Protein AF-A0A9P4LVI2-F1 (afdb_monomer_lite)

Foldseek 3Di:
DDDPVVVVLVVLLVVLVVCVVVVVVVVVVLVVLLLCCQLPVFLPPPQCPVDDPVSNVVSVVSNVVLVVLVVLLVVLVVVLVVCCVPPQPFDQFDPPLDPDPPPDDDDDDDDDDDDDDDDDDDDDDDDDDDDDDDDPPPDDDDDPDQDPVNVQVVLQVVCLLVDDDDQKFFDDPVRGFDADPNRSDGQGPPWDQDSSVSTTGDSCGLRNVQSLLSNLVSQLVSLVSSLVSLVVSCVVDPPPDDVSSVVSNVVSVVSNVVSCVVNVVSLVCLLQVHDPVVVVQQFDKTKMWHWDDCVNPPQPPPDDGDDDPADWDDTNNGNVTITGIDMDGTRDDPRGPGRVVSNCSRNPPDPPPSPDDPDD

Structure (mmCIF, N/CA/C/O backbone):
data_AF-A0A9P4LVI2-F1
#
_entry.id   AF-A0A9P4LVI2-F1
#
loop_
_atom_site.group_PDB
_atom_site.id
_atom_site.type_symbol
_atom_site.label_atom_id
_atom_site.label_alt_id
_atom_site.label_comp_id
_atom_site.label_asym_id
_atom_site.label_entity_id
_atom_site.label_seq_id
_atom_site.pdbx_PDB_ins_code
_atom_site.Cartn_x
_atom_site.Cartn_y
_atom_site.Cartn_z
_atom_site.occupancy
_atom_site.B_iso_or_equiv
_atom_site.auth_seq_id
_atom_site.auth_comp_id
_atom_site.auth_asym_id
_atom_site.auth_atom_id
_atom_site.pdbx_PDB_model_num
ATOM 1 N N . MET A 1 1 ? 30.132 -26.468 -0.671 1.00 34.84 1 MET A N 1
ATOM 2 C CA . MET A 1 1 ? 30.110 -25.563 0.501 1.00 34.84 1 MET A CA 1
ATOM 3 C C . MET A 1 1 ? 29.438 -24.265 0.079 1.00 34.84 1 MET A C 1
ATOM 5 O O . MET A 1 1 ? 29.944 -23.610 -0.824 1.00 34.84 1 MET A O 1
ATOM 9 N N . SER A 1 2 ? 28.262 -23.960 0.632 1.00 38.69 2 SER A N 1
ATOM 10 C CA . SER A 1 2 ? 27.552 -22.690 0.415 1.00 38.69 2 SER A CA 1
ATOM 11 C C . SER A 1 2 ? 28.373 -21.526 0.975 1.00 38.69 2 SER A C 1
ATOM 13 O O . SER A 1 2 ? 29.062 -21.674 1.984 1.00 38.69 2 SER A O 1
ATOM 15 N N . SER A 1 3 ? 28.351 -20.372 0.304 1.00 46.31 3 SER A N 1
ATOM 16 C CA . SER A 1 3 ? 29.018 -19.174 0.815 1.00 46.31 3 SER A CA 1
ATOM 17 C C . SER A 1 3 ? 28.247 -18.632 2.031 1.00 46.31 3 SER A C 1
ATOM 19 O O . SER A 1 3 ? 27.013 -18.667 2.039 1.00 46.31 3 SER A O 1
ATOM 21 N N . PRO A 1 4 ? 28.924 -18.091 3.057 1.00 52.81 4 PRO A N 1
ATOM 22 C CA . PRO A 1 4 ? 28.272 -17.618 4.282 1.00 52.81 4 PRO A CA 1
ATOM 23 C C . PRO A 1 4 ? 27.237 -16.494 4.066 1.00 52.81 4 PRO A C 1
ATOM 25 O O . PRO A 1 4 ? 26.377 -16.303 4.924 1.00 52.81 4 PRO A O 1
ATOM 28 N N . SER A 1 5 ? 27.272 -15.774 2.936 1.00 57.47 5 SER A N 1
ATOM 29 C CA . SER A 1 5 ? 26.224 -14.819 2.537 1.00 57.47 5 SER A CA 1
ATOM 30 C C . SER A 1 5 ? 24.946 -15.520 2.065 1.00 57.47 5 SER A C 1
ATOM 32 O O . SER A 1 5 ? 23.865 -15.197 2.550 1.00 57.47 5 SER A O 1
ATOM 34 N N . SER A 1 6 ? 25.066 -16.558 1.230 1.00 63.88 6 SER A N 1
ATOM 35 C CA . SER A 1 6 ? 23.916 -17.329 0.734 1.00 63.88 6 SER A CA 1
ATOM 36 C C . SER A 1 6 ? 23.119 -18.010 1.856 1.00 63.88 6 SER A C 1
ATOM 38 O O . SER A 1 6 ? 21.891 -18.086 1.802 1.00 63.88 6 SER A O 1
ATOM 40 N N . ASP A 1 7 ? 23.799 -18.443 2.922 1.00 68.44 7 ASP A N 1
ATOM 41 C CA . ASP A 1 7 ? 23.140 -19.034 4.087 1.00 68.44 7 ASP A CA 1
ATOM 42 C C . ASP A 1 7 ? 22.419 -17.993 4.958 1.00 68.44 7 ASP A C 1
ATOM 44 O O . ASP A 1 7 ? 21.383 -18.309 5.550 1.00 68.44 7 ASP A O 1
ATOM 48 N N . ARG A 1 8 ? 22.910 -16.747 5.017 1.00 72.31 8 ARG A N 1
ATOM 49 C CA . ARG A 1 8 ? 22.213 -15.638 5.693 1.00 72.31 8 ARG A CA 1
ATOM 50 C C . ARG A 1 8 ? 20.946 -15.248 4.942 1.00 72.31 8 ARG A C 1
ATOM 52 O O . ARG A 1 8 ? 19.890 -15.181 5.567 1.00 72.31 8 ARG A O 1
ATOM 59 N N . ASP A 1 9 ? 21.028 -15.102 3.624 1.00 69.19 9 ASP A N 1
ATOM 60 C CA . ASP A 1 9 ? 19.879 -14.750 2.781 1.00 69.19 9 ASP A CA 1
ATOM 61 C C . ASP A 1 9 ? 18.800 -15.834 2.843 1.00 69.19 9 ASP A C 1
ATOM 63 O O . ASP A 1 9 ? 17.615 -15.551 3.018 1.00 69.19 9 ASP A O 1
ATOM 67 N N . ARG A 1 10 ? 19.208 -17.108 2.829 1.00 72.44 10 ARG A N 1
ATOM 68 C CA . ARG A 1 10 ? 18.289 -18.241 2.975 1.00 72.44 10 ARG A CA 1
ATOM 69 C C . ARG A 1 10 ? 17.634 -18.299 4.358 1.00 72.44 10 ARG A C 1
ATOM 71 O O . ARG A 1 10 ? 16.468 -18.685 4.468 1.00 72.44 10 ARG A O 1
ATOM 78 N N . ARG A 1 11 ? 18.357 -17.947 5.427 1.00 77.62 11 ARG A N 1
ATOM 79 C CA . ARG A 1 11 ? 17.784 -17.830 6.782 1.00 77.62 11 ARG A CA 1
ATOM 80 C C . ARG A 1 11 ? 16.795 -16.669 6.854 1.00 77.62 11 ARG A C 1
ATOM 82 O O . ARG A 1 11 ? 15.691 -16.878 7.348 1.00 77.62 11 ARG A O 1
ATOM 89 N N . ALA A 1 12 ? 17.146 -15.507 6.308 1.00 75.19 12 ALA A N 1
ATOM 90 C CA . ALA A 1 12 ? 16.260 -14.348 6.225 1.00 75.19 12 ALA A CA 1
ATOM 91 C C . ALA A 1 12 ? 14.972 -14.670 5.448 1.00 75.19 12 ALA A C 1
ATOM 93 O O . ALA A 1 12 ? 13.880 -14.442 5.958 1.00 75.19 12 ALA A O 1
ATOM 94 N N . GLN A 1 13 ? 15.070 -15.332 4.292 1.00 75.31 13 GLN A N 1
ATOM 95 C CA . GLN A 1 13 ? 13.904 -15.792 3.524 1.00 75.31 13 GLN A CA 1
ATOM 96 C C . GLN A 1 13 ? 12.998 -16.738 4.327 1.00 75.31 13 GLN A C 1
ATOM 98 O O . GLN A 1 13 ? 11.773 -16.620 4.283 1.00 75.31 13 GLN A O 1
ATOM 103 N N . LYS A 1 14 ? 13.579 -17.673 5.095 1.00 80.38 14 LYS A N 1
ATOM 104 C CA . LYS A 1 14 ? 12.803 -18.561 5.978 1.00 80.38 14 LYS A CA 1
ATOM 105 C C . LYS A 1 14 ? 12.079 -17.777 7.071 1.00 80.38 14 LYS A C 1
ATOM 107 O O . LYS A 1 14 ? 10.904 -18.044 7.307 1.00 80.38 14 LYS A O 1
ATOM 112 N N . VAL A 1 15 ? 12.756 -16.824 7.713 1.00 82.62 15 VAL A N 1
ATOM 113 C CA . VAL A 1 15 ? 12.157 -15.958 8.742 1.00 82.62 15 VAL A CA 1
ATOM 114 C C . VAL A 1 15 ? 11.017 -15.133 8.148 1.00 82.62 15 VAL A C 1
ATOM 116 O O . VAL A 1 15 ? 9.917 -15.145 8.694 1.00 82.62 15 VAL A O 1
ATOM 119 N N . ASN A 1 16 ? 11.232 -14.511 6.988 1.00 81.50 16 ASN A N 1
ATOM 120 C CA . ASN A 1 16 ? 10.223 -13.707 6.300 1.00 81.50 16 ASN A CA 1
ATOM 121 C C . ASN A 1 16 ? 8.985 -14.536 5.931 1.00 81.50 16 ASN A C 1
ATOM 123 O O . ASN A 1 16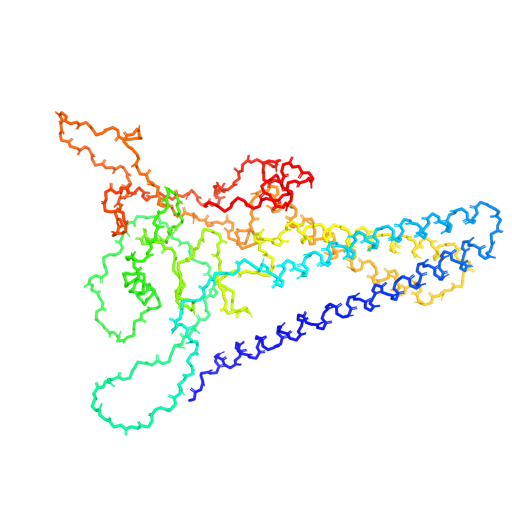 ? 7.857 -14.065 6.065 1.00 81.50 16 ASN A O 1
ATOM 127 N N . ARG A 1 17 ? 9.171 -15.805 5.548 1.00 80.69 17 ARG A N 1
ATOM 128 C CA . ARG A 1 17 ? 8.060 -16.723 5.269 1.00 80.69 17 ARG A CA 1
ATOM 129 C C . ARG A 1 17 ? 7.232 -17.043 6.515 1.00 80.69 17 ARG A C 1
ATOM 131 O O . ARG A 1 17 ? 6.010 -17.098 6.420 1.00 80.69 17 ARG A O 1
ATOM 138 N N . TRP A 1 18 ? 7.873 -17.241 7.666 1.00 83.50 18 TRP A N 1
ATOM 139 C CA . TRP A 1 18 ? 7.159 -17.439 8.931 1.00 83.50 18 TRP A CA 1
ATOM 140 C C . TRP A 1 18 ? 6.459 -16.162 9.392 1.00 83.50 18 TRP A C 1
ATOM 142 O O . TRP A 1 18 ? 5.296 -16.218 9.787 1.00 83.50 18 TRP A O 1
ATOM 152 N N . ALA A 1 19 ? 7.117 -15.007 9.268 1.00 83.62 19 ALA A N 1
ATOM 153 C CA . ALA A 1 19 ? 6.520 -13.711 9.575 1.00 83.62 19 ALA A CA 1
ATOM 154 C C . ALA A 1 19 ? 5.251 -13.458 8.742 1.00 83.62 19 ALA A C 1
ATOM 156 O O . ALA A 1 19 ? 4.245 -13.009 9.287 1.00 83.62 19 ALA A O 1
ATOM 157 N N . ALA A 1 20 ? 5.254 -13.842 7.460 1.00 81.00 20 ALA A N 1
ATOM 158 C CA . ALA A 1 20 ? 4.096 -13.723 6.573 1.00 81.00 20 ALA A CA 1
ATOM 159 C C . ALA A 1 20 ? 2.868 -14.545 7.016 1.00 81.00 20 ALA A C 1
ATOM 161 O O . ALA A 1 20 ? 1.763 -14.253 6.567 1.00 81.00 20 ALA A O 1
ATOM 162 N N . VAL A 1 21 ? 3.037 -15.544 7.890 1.00 86.06 21 VAL A N 1
ATOM 163 C CA . VAL A 1 21 ? 1.936 -16.342 8.462 1.00 86.06 21 VAL A CA 1
ATOM 164 C C . VAL A 1 21 ? 1.590 -15.875 9.874 1.00 86.06 21 VAL A C 1
ATOM 166 O O . VAL A 1 21 ? 0.420 -15.695 10.201 1.00 86.06 21 VAL A O 1
ATOM 169 N N . ILE A 1 22 ? 2.603 -15.647 10.710 1.00 89.12 22 ILE A N 1
ATOM 170 C CA . ILE A 1 22 ? 2.423 -15.312 12.127 1.00 89.12 22 ILE A CA 1
ATOM 171 C C . ILE A 1 22 ? 1.803 -13.922 12.293 1.00 89.12 22 ILE A C 1
ATOM 173 O O . ILE A 1 22 ? 0.889 -13.758 13.098 1.00 89.12 22 ILE A O 1
ATOM 177 N N . VAL A 1 23 ? 2.261 -12.926 11.525 1.00 89.25 23 VAL A N 1
ATOM 178 C CA . VAL A 1 23 ? 1.772 -11.544 11.651 1.00 89.25 23 VAL A CA 1
ATOM 179 C C . VAL A 1 23 ? 0.258 -11.456 11.397 1.00 89.25 23 VAL A C 1
ATOM 181 O O . VAL A 1 23 ? -0.433 -10.928 12.266 1.00 89.25 23 VAL A O 1
ATOM 184 N N . PRO A 1 24 ? -0.306 -12.017 10.306 1.00 88.50 24 PRO A N 1
ATOM 185 C CA . PRO A 1 24 ? -1.759 -12.094 10.121 1.00 88.50 24 PRO A CA 1
ATOM 186 C C . PRO A 1 24 ? -2.527 -12.715 11.292 1.00 88.50 24 PRO A C 1
ATOM 188 O O . PRO A 1 24 ? -3.563 -12.187 11.688 1.00 88.50 24 PRO A O 1
ATOM 191 N N . LEU A 1 25 ? -2.024 -13.812 11.867 1.00 92.00 25 LEU A N 1
ATOM 192 C CA . LEU A 1 25 ? -2.688 -14.491 12.984 1.00 92.00 25 LEU A CA 1
ATOM 193 C C . LEU A 1 25 ? -2.709 -13.622 14.246 1.00 92.00 25 LEU A C 1
ATOM 195 O O . LEU A 1 25 ? -3.740 -13.526 14.909 1.00 92.00 25 LEU A O 1
ATOM 199 N N . ILE A 1 26 ? -1.598 -12.940 14.541 1.00 94.19 26 ILE A N 1
ATOM 200 C CA . ILE A 1 26 ? -1.520 -11.979 15.648 1.00 94.19 26 ILE A CA 1
ATOM 201 C C . ILE A 1 26 ? -2.502 -10.824 15.422 1.00 94.19 26 ILE A C 1
ATOM 203 O O . ILE A 1 26 ? -3.219 -10.443 16.345 1.00 94.19 26 ILE A O 1
ATOM 207 N N . LEU A 1 27 ? -2.583 -10.290 14.199 1.00 92.75 27 LEU A N 1
ATOM 208 C CA . LEU A 1 27 ? -3.522 -9.214 13.873 1.00 92.75 27 LEU A CA 1
ATOM 209 C C . LEU A 1 27 ? -4.979 -9.646 14.079 1.00 92.75 27 LEU A C 1
ATOM 211 O O . LEU A 1 27 ? -5.751 -8.893 14.667 1.00 92.75 27 LEU A O 1
ATOM 215 N N . ILE A 1 28 ? -5.349 -10.862 13.663 1.00 94.19 28 ILE A N 1
ATOM 216 C CA . ILE A 1 28 ? -6.696 -11.410 13.894 1.00 94.19 28 ILE A CA 1
ATOM 217 C C . ILE A 1 28 ? -6.983 -11.526 15.396 1.00 94.19 28 ILE A C 1
ATOM 219 O O . ILE A 1 28 ? -8.058 -11.120 15.837 1.00 94.19 28 ILE A O 1
ATOM 223 N N . ALA A 1 29 ? -6.029 -12.022 16.189 1.00 96.56 29 ALA A N 1
ATOM 224 C CA . ALA A 1 29 ? -6.189 -12.141 17.637 1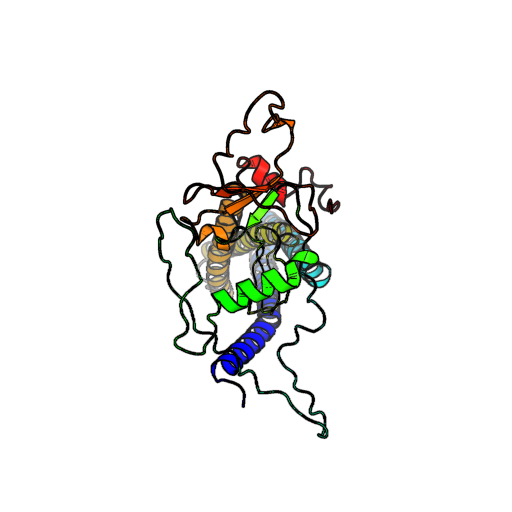.00 96.56 29 ALA A CA 1
ATOM 225 C C . ALA A 1 29 ? -6.389 -10.773 18.317 1.00 96.56 29 ALA A C 1
ATOM 227 O O . ALA A 1 29 ? -7.289 -10.625 19.144 1.00 96.56 29 ALA A O 1
ATOM 228 N N . ILE A 1 30 ? -5.607 -9.759 17.928 1.00 96.44 30 ILE A N 1
ATOM 229 C CA . ILE A 1 30 ? -5.739 -8.388 18.450 1.00 96.44 30 ILE A CA 1
ATOM 230 C C . ILE A 1 30 ? -7.101 -7.794 18.080 1.00 96.44 30 ILE A C 1
ATOM 232 O O . ILE A 1 30 ? -7.763 -7.207 18.933 1.00 96.44 30 ILE A O 1
ATOM 236 N N . VAL A 1 31 ? -7.549 -7.967 16.833 1.00 96.88 31 VAL A N 1
ATOM 237 C CA . VAL A 1 31 ? -8.854 -7.462 16.380 1.00 96.88 31 VAL A CA 1
ATOM 238 C C . VAL A 1 31 ? -10.004 -8.168 17.100 1.00 96.88 31 VAL A C 1
ATOM 240 O O . VAL A 1 31 ? -10.958 -7.502 17.500 1.00 96.88 31 VAL A O 1
ATOM 243 N N . ALA A 1 32 ? -9.916 -9.482 17.321 1.00 97.44 32 ALA A N 1
ATOM 244 C CA . ALA A 1 32 ? -10.922 -10.233 18.073 1.00 97.44 32 ALA A CA 1
ATOM 245 C C . ALA A 1 32 ? -11.004 -9.765 19.535 1.00 97.44 32 ALA A C 1
ATOM 247 O O . ALA A 1 32 ? -12.096 -9.530 20.054 1.00 97.44 32 ALA A O 1
ATOM 248 N N . TRP A 1 33 ? -9.855 -9.556 20.180 1.00 97.94 33 TRP A N 1
ATOM 249 C CA . TRP A 1 33 ? -9.794 -9.008 21.534 1.00 97.94 33 TRP A CA 1
ATOM 250 C C . TRP A 1 33 ? -10.356 -7.580 21.611 1.00 97.94 33 TRP A C 1
ATOM 252 O O . TRP A 1 33 ? -11.178 -7.286 22.478 1.00 97.94 33 TRP A O 1
ATOM 262 N N . ALA A 1 34 ? -10.000 -6.707 20.665 1.00 97.38 34 ALA A N 1
ATOM 263 C CA . ALA A 1 34 ? -10.559 -5.358 20.587 1.00 97.38 34 ALA A CA 1
ATOM 264 C C . ALA A 1 34 ? -12.078 -5.376 20.333 1.00 97.38 34 ALA A C 1
ATOM 266 O O . ALA A 1 34 ? -12.802 -4.567 20.910 1.00 97.38 34 ALA A O 1
ATOM 267 N N . SER A 1 35 ? -12.569 -6.324 19.524 1.00 97.69 35 SER A N 1
ATOM 268 C CA . SER A 1 35 ? -14.006 -6.520 19.277 1.00 97.69 35 SER A CA 1
ATOM 269 C C . SER A 1 35 ? -14.741 -6.870 20.565 1.00 97.69 35 SER A C 1
ATOM 271 O O . SER A 1 35 ? -15.787 -6.292 20.849 1.00 97.69 35 SER A O 1
ATOM 273 N N . TYR A 1 36 ? -14.175 -7.770 21.374 1.00 97.62 36 TYR A N 1
ATOM 274 C CA . TYR A 1 36 ? -14.721 -8.114 22.686 1.00 97.62 36 TYR A CA 1
ATOM 275 C C . TYR A 1 36 ? -14.814 -6.884 23.602 1.00 97.62 36 TYR A C 1
ATOM 277 O O . TYR A 1 36 ? -15.860 -6.656 24.206 1.00 97.62 36 TYR A O 1
ATOM 285 N N . ILE A 1 37 ? -13.772 -6.051 23.659 1.00 96.31 37 ILE A N 1
ATOM 286 C CA . ILE A 1 37 ? -13.780 -4.846 24.501 1.00 96.31 37 ILE A CA 1
ATOM 287 C C . ILE A 1 37 ? -14.824 -3.832 24.022 1.00 96.31 37 ILE A C 1
ATOM 289 O O . ILE A 1 37 ? -15.624 -3.352 24.821 1.00 96.31 37 ILE A O 1
ATOM 293 N N . VAL A 1 38 ? -14.858 -3.511 22.728 1.00 96.44 38 VAL A N 1
ATOM 294 C CA . VAL A 1 38 ? -15.801 -2.506 22.211 1.00 96.44 38 VAL A CA 1
ATOM 295 C C . VAL A 1 38 ? -17.251 -2.975 22.341 1.00 96.44 38 VAL A C 1
ATOM 297 O O . VAL A 1 38 ? -18.111 -2.199 22.754 1.00 96.44 38 VAL A O 1
ATOM 300 N N . ILE A 1 39 ? -17.540 -4.237 22.017 1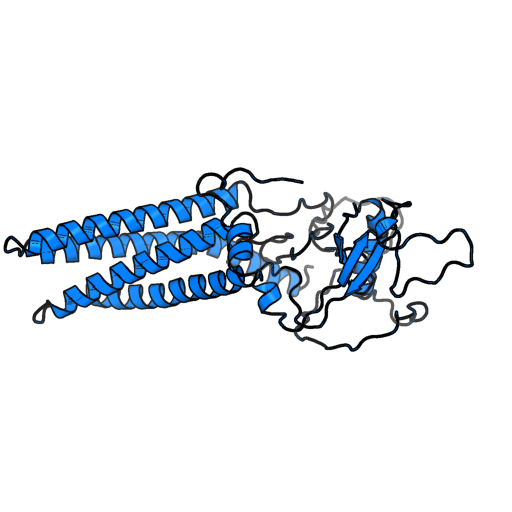.00 95.81 39 ILE A N 1
ATOM 301 C CA . ILE A 1 39 ? -18.919 -4.738 22.000 1.00 95.81 39 ILE A CA 1
ATOM 302 C C . ILE A 1 39 ? -19.399 -5.066 23.413 1.00 95.81 39 ILE A C 1
ATOM 304 O O . ILE A 1 39 ? -20.456 -4.597 23.819 1.00 95.81 39 ILE A O 1
ATOM 308 N N . VAL A 1 40 ? -18.644 -5.865 24.169 1.00 94.44 40 VAL A N 1
ATOM 309 C CA . VAL A 1 40 ? -19.102 -6.355 25.476 1.00 94.44 40 VAL A CA 1
ATOM 310 C C . VAL A 1 40 ? -18.832 -5.309 26.550 1.00 94.44 40 VAL A C 1
ATOM 312 O O . VAL A 1 40 ? -19.763 -4.757 27.127 1.00 94.44 40 VAL A O 1
ATOM 315 N N . LYS A 1 41 ? -17.560 -4.966 26.768 1.00 92.00 41 LYS A N 1
ATOM 316 C CA . LYS A 1 41 ? -17.157 -4.108 27.892 1.00 92.00 41 LYS A CA 1
ATOM 317 C C . LYS A 1 41 ? -17.629 -2.664 27.761 1.00 92.00 41 LYS A C 1
ATOM 319 O O . LYS A 1 41 ? -17.877 -2.011 28.773 1.00 92.00 41 LYS A O 1
ATOM 324 N N . VAL A 1 42 ? -17.690 -2.136 26.541 1.00 91.88 42 VAL A N 1
ATOM 325 C CA . VAL A 1 42 ? -18.118 -0.756 26.303 1.00 91.88 42 VAL A CA 1
ATOM 326 C C . VAL A 1 42 ? -19.601 -0.697 25.948 1.00 91.88 42 VAL A C 1
ATOM 328 O O . VAL A 1 42 ? -20.391 -0.173 26.729 1.00 91.88 42 VAL A O 1
ATOM 331 N N . ALA A 1 43 ? -20.013 -1.239 24.801 1.00 92.06 43 ALA A N 1
ATOM 332 C CA . ALA A 1 43 ? -21.388 -1.061 24.341 1.00 92.06 43 ALA A CA 1
ATOM 333 C C . ALA A 1 43 ? -22.427 -1.761 25.232 1.00 92.06 43 ALA A C 1
ATOM 335 O O . ALA A 1 43 ? -23.437 -1.148 25.574 1.00 92.06 43 ALA A O 1
ATOM 336 N N . VAL A 1 44 ? -22.192 -3.010 25.643 1.00 91.19 44 VAL A N 1
ATOM 337 C CA . VAL A 1 44 ? -23.144 -3.740 26.494 1.00 91.19 44 VAL A CA 1
ATOM 338 C C . VAL A 1 44 ? -23.053 -3.287 27.949 1.00 91.19 44 VAL A C 1
ATOM 340 O O . VAL A 1 44 ? -24.033 -2.764 28.475 1.00 91.19 44 VAL A O 1
ATOM 343 N N . ASP A 1 45 ? -21.895 -3.434 28.591 1.00 88.56 45 ASP A N 1
ATOM 344 C CA . ASP A 1 45 ? -21.787 -3.240 30.042 1.00 88.56 45 ASP A CA 1
ATOM 345 C C . ASP A 1 45 ? -21.937 -1.767 30.464 1.00 88.56 45 ASP A C 1
ATOM 347 O O . ASP A 1 45 ? -22.537 -1.480 31.501 1.00 88.56 45 ASP A O 1
ATOM 351 N N . ARG A 1 46 ? -21.413 -0.816 29.673 1.00 86.69 46 ARG A N 1
ATOM 352 C CA . ARG A 1 46 ? -21.412 0.613 30.043 1.00 86.69 46 ARG A CA 1
ATOM 353 C C . ARG A 1 46 ? -22.584 1.393 29.459 1.00 86.69 46 ARG A C 1
ATOM 355 O O . ARG A 1 46 ? -23.186 2.175 30.189 1.00 86.69 46 ARG A O 1
ATOM 362 N N . TYR A 1 47 ? -22.923 1.184 28.186 1.00 86.31 47 TYR A N 1
ATOM 363 C CA . TYR A 1 47 ? -23.996 1.945 27.532 1.00 86.31 47 TYR A CA 1
ATOM 364 C C . TYR A 1 47 ? -25.378 1.295 27.676 1.00 86.31 47 TYR A C 1
ATOM 366 O O . TYR A 1 47 ? -26.341 1.975 28.025 1.00 86.31 47 TYR A O 1
ATOM 374 N N . LEU A 1 48 ? -25.498 -0.017 27.444 1.00 85.69 48 LEU A N 1
ATOM 375 C CA . LEU A 1 48 ? -26.801 -0.698 27.447 1.00 85.69 48 LEU A CA 1
ATOM 376 C C . LEU A 1 48 ? -27.258 -1.129 28.849 1.00 85.69 48 LEU A C 1
ATOM 378 O O . LEU A 1 48 ? -28.418 -0.924 29.199 1.00 85.69 48 LEU A O 1
ATOM 382 N N . ALA A 1 49 ? -26.377 -1.711 29.667 1.00 80.31 49 ALA A N 1
ATOM 383 C CA . ALA A 1 49 ? -26.754 -2.283 30.964 1.00 80.31 49 ALA A CA 1
ATOM 384 C C . ALA A 1 49 ? -27.001 -1.226 32.056 1.00 80.31 49 ALA A C 1
ATOM 386 O O . ALA A 1 49 ? -27.770 -1.464 32.985 1.00 80.31 49 ALA A O 1
ATOM 387 N N . LYS A 1 50 ? -26.377 -0.048 31.941 1.00 72.50 50 LYS A N 1
ATOM 388 C CA . LYS A 1 50 ? -26.475 1.048 32.920 1.00 72.50 50 LYS A CA 1
ATOM 389 C C . LYS A 1 50 ? -27.527 2.110 32.543 1.00 72.50 50 LYS A C 1
ATOM 391 O O . LYS A 1 50 ? -27.624 3.130 33.220 1.00 72.50 50 LYS A O 1
ATOM 396 N N . SER A 1 51 ? -28.292 1.897 31.464 1.00 62.34 51 SER A N 1
ATOM 397 C CA . SER A 1 51 ? -28.945 2.990 30.729 1.00 62.34 51 SER A CA 1
ATOM 398 C C . SER A 1 51 ? -30.157 3.627 31.427 1.00 62.34 51 SER A C 1
ATOM 400 O O . SER A 1 51 ? -31.104 2.936 31.814 1.00 62.34 51 SER A O 1
ATOM 402 N N . SER A 1 52 ? -30.186 4.963 31.421 1.00 60.38 52 SER A N 1
ATOM 403 C CA . SER A 1 52 ? -31.401 5.738 31.128 1.00 60.38 52 SER A CA 1
ATOM 404 C C . SER A 1 52 ? -31.590 5.752 29.600 1.00 60.38 52 SER A C 1
ATOM 406 O O . SER A 1 52 ? -30.603 5.703 28.874 1.00 60.38 52 SER A O 1
ATOM 408 N N . GLY A 1 53 ? -32.817 5.809 29.065 1.00 62.72 53 GLY A N 1
ATOM 409 C CA . GLY A 1 53 ? -33.125 5.474 27.654 1.00 62.72 53 GLY A CA 1
ATOM 410 C C . GLY A 1 53 ? -32.331 6.188 26.537 1.00 62.72 53 GLY A C 1
ATOM 411 O O . GLY A 1 53 ? -32.380 5.747 25.391 1.00 62.72 53 GLY A O 1
ATOM 412 N N . ARG A 1 54 ? -31.583 7.257 26.842 1.00 69.56 54 ARG A N 1
ATOM 413 C CA . ARG A 1 54 ? -30.656 7.926 25.913 1.00 69.56 54 ARG A CA 1
ATOM 414 C C . ARG A 1 54 ? -29.328 7.170 25.744 1.00 69.56 54 ARG A C 1
ATOM 416 O O . ARG A 1 54 ? -28.847 7.074 24.621 1.00 69.56 54 ARG A O 1
ATOM 423 N N . ASP A 1 55 ? -28.798 6.568 26.808 1.00 73.88 55 ASP A N 1
ATOM 424 C CA . ASP A 1 55 ? -27.491 5.887 26.800 1.00 73.88 55 ASP A CA 1
ATOM 425 C C . ASP A 1 55 ? -27.548 4.550 26.037 1.00 73.88 55 ASP A C 1
ATOM 427 O O . ASP A 1 55 ? -26.569 4.118 25.428 1.00 73.88 55 ASP A O 1
ATOM 431 N N . ALA A 1 56 ? -28.733 3.929 25.976 1.00 81.44 56 ALA A N 1
ATOM 432 C CA . ALA A 1 56 ? -28.950 2.717 25.191 1.00 81.44 56 ALA A CA 1
ATOM 433 C C . ALA A 1 56 ? -28.805 2.958 23.676 1.00 81.44 56 ALA A C 1
ATOM 435 O O . ALA A 1 56 ? -28.308 2.091 22.954 1.00 81.44 56 ALA A O 1
ATOM 436 N N . GLY A 1 57 ? -29.211 4.138 23.190 1.00 86.38 57 GLY A N 1
ATOM 437 C CA . GLY A 1 57 ? -29.063 4.517 21.782 1.00 86.38 57 GLY A CA 1
ATOM 438 C C . GLY A 1 57 ? -27.597 4.617 21.357 1.00 86.38 57 GLY A C 1
ATOM 439 O O . GLY A 1 57 ? -27.228 4.115 20.292 1.00 86.38 57 GLY A O 1
ATOM 440 N N . ASP A 1 58 ? -26.754 5.182 22.223 1.00 86.69 58 ASP A N 1
ATOM 441 C CA . ASP A 1 58 ? -25.316 5.325 21.983 1.00 86.69 58 ASP A CA 1
ATOM 442 C C . ASP A 1 58 ? -24.623 3.955 21.901 1.00 86.69 58 ASP A C 1
ATOM 444 O O . ASP A 1 58 ? -23.828 3.713 20.989 1.00 86.69 58 ASP A O 1
ATOM 448 N N . GLY A 1 59 ? -24.993 3.010 22.775 1.00 90.25 59 GLY A N 1
ATOM 449 C CA . GLY A 1 59 ? -24.476 1.637 22.739 1.00 90.25 59 GLY A CA 1
ATOM 450 C C . GLY A 1 59 ? -24.790 0.907 21.427 1.00 90.25 59 GLY A C 1
ATOM 451 O O . GLY A 1 59 ? -23.901 0.305 20.817 1.00 90.25 59 GLY A O 1
ATOM 452 N N . VAL A 1 60 ? -26.032 1.007 20.938 1.00 92.00 60 VAL A N 1
ATOM 453 C CA . VAL A 1 60 ? -26.421 0.424 19.639 1.00 92.00 60 VAL A CA 1
ATOM 454 C C . VAL A 1 60 ? -25.653 1.078 18.489 1.00 92.00 60 VAL A C 1
ATOM 456 O O . VAL A 1 60 ? -25.154 0.374 17.606 1.00 92.00 60 VAL A O 1
ATOM 459 N N . ALA A 1 61 ? -25.516 2.407 18.502 1.00 93.50 61 ALA A N 1
ATOM 460 C CA . ALA A 1 61 ? -24.784 3.136 17.470 1.00 93.50 61 ALA A CA 1
ATOM 461 C C . ALA A 1 61 ? -23.311 2.697 17.396 1.00 93.50 61 ALA A C 1
ATOM 463 O O . ALA A 1 61 ? -22.812 2.425 16.299 1.00 93.50 61 ALA A O 1
ATOM 464 N N . VAL A 1 62 ? -22.640 2.551 18.546 1.00 94.75 62 VAL A N 1
ATOM 465 C CA . VAL A 1 62 ? -21.255 2.054 18.628 1.00 94.75 62 VAL A CA 1
ATOM 466 C C . VAL A 1 62 ? -21.130 0.665 17.999 1.00 94.75 62 VAL A C 1
ATOM 468 O O . VAL A 1 62 ? -20.250 0.469 17.159 1.00 94.75 62 VAL A O 1
ATOM 471 N N . ILE A 1 63 ? -22.020 -0.277 18.336 1.00 95.81 63 ILE A N 1
ATOM 472 C CA . ILE A 1 63 ? -21.989 -1.644 17.783 1.00 95.81 63 ILE A CA 1
ATOM 473 C C . ILE A 1 63 ? -22.148 -1.617 16.262 1.00 95.81 63 ILE A C 1
ATOM 475 O O . ILE A 1 63 ? -21.360 -2.240 15.549 1.00 95.81 63 ILE A O 1
ATOM 479 N N . VAL A 1 64 ? -23.149 -0.896 15.751 1.00 97.25 64 VAL A N 1
ATOM 480 C CA . VAL A 1 64 ? -23.445 -0.863 14.311 1.00 97.25 64 VAL A CA 1
ATOM 481 C C . VAL A 1 64 ? -22.277 -0.262 13.533 1.00 97.25 64 VAL A C 1
ATOM 483 O O . VAL A 1 64 ? -21.795 -0.877 12.580 1.00 97.25 64 VAL A O 1
ATOM 486 N N . VAL A 1 65 ? -21.783 0.908 13.948 1.00 97.50 65 VAL A N 1
ATOM 487 C CA . VAL A 1 65 ? -20.668 1.585 13.270 1.00 97.50 65 VAL A CA 1
ATOM 488 C C . VAL A 1 65 ? -19.400 0.731 13.324 1.00 97.50 65 VAL A C 1
ATOM 490 O O . VAL A 1 65 ? -18.745 0.550 12.293 1.00 97.50 65 VAL A O 1
ATOM 493 N N . TYR A 1 66 ? -19.081 0.153 14.486 1.00 97.88 66 TYR A N 1
ATOM 494 C CA . TYR A 1 66 ? -17.927 -0.729 14.650 1.00 97.88 66 TYR A CA 1
ATOM 495 C C . TYR A 1 66 ? -18.008 -1.952 13.730 1.00 97.88 66 TYR A C 1
ATOM 497 O O . TYR A 1 66 ? -17.074 -2.211 12.971 1.00 97.88 66 TYR A O 1
ATOM 505 N N . CYS A 1 67 ? -19.136 -2.667 13.732 1.00 97.94 67 CYS A N 1
ATOM 506 C CA . CYS A 1 67 ? -19.331 -3.863 12.913 1.00 97.94 67 CYS A CA 1
ATOM 507 C C . CYS A 1 67 ? -19.274 -3.561 11.409 1.00 97.94 67 CYS A C 1
ATOM 509 O O . CYS A 1 67 ? -18.696 -4.344 10.655 1.00 97.94 67 CYS A O 1
ATOM 511 N N . LEU A 1 68 ? -19.815 -2.422 10.962 1.00 98.25 68 LEU A N 1
ATOM 512 C CA . LEU A 1 68 ? -19.733 -2.006 9.558 1.00 98.25 68 LEU A CA 1
ATOM 513 C C . LEU A 1 68 ? -18.286 -1.741 9.128 1.00 98.25 68 LEU A C 1
ATOM 515 O O . LEU A 1 68 ? -17.841 -2.255 8.099 1.00 98.25 68 LEU A O 1
ATOM 519 N N . VAL A 1 69 ? -17.527 -0.975 9.917 1.00 98.00 69 VAL A N 1
ATOM 520 C CA . VAL A 1 69 ? -16.119 -0.679 9.603 1.00 98.00 69 VAL A CA 1
ATOM 521 C C . VAL A 1 69 ? -15.252 -1.934 9.715 1.00 98.00 69 VAL A C 1
ATOM 523 O O . VAL A 1 69 ? -14.384 -2.150 8.865 1.00 98.00 69 VAL A O 1
ATOM 526 N N . LEU A 1 70 ? -15.513 -2.804 10.695 1.00 97.94 70 LEU A N 1
ATOM 527 C CA . LEU A 1 70 ? -14.849 -4.100 10.827 1.00 97.94 70 LEU A CA 1
ATOM 528 C C . LEU A 1 70 ? -15.109 -4.982 9.599 1.00 97.94 70 LEU A C 1
ATOM 530 O O . LEU A 1 70 ? -14.162 -5.529 9.035 1.00 97.94 70 LEU A O 1
ATOM 534 N N . ALA A 1 71 ? -16.359 -5.067 9.135 1.00 97.88 71 ALA A N 1
ATOM 535 C CA . ALA A 1 71 ? -16.717 -5.826 7.940 1.00 97.88 71 ALA A CA 1
ATOM 536 C C . ALA A 1 71 ? -16.016 -5.276 6.689 1.00 97.88 71 ALA A C 1
ATOM 538 O O . ALA A 1 71 ? -15.430 -6.045 5.930 1.00 97.88 71 ALA A O 1
ATOM 539 N N . LEU A 1 72 ? -15.996 -3.953 6.490 1.00 97.25 72 LEU A N 1
ATOM 540 C CA . LEU A 1 72 ? -15.273 -3.328 5.374 1.00 97.25 72 LEU A CA 1
ATOM 541 C C . LEU A 1 72 ? -13.763 -3.591 5.445 1.00 97.25 72 LEU A C 1
ATOM 543 O O . LEU A 1 72 ? -13.150 -3.921 4.426 1.00 97.25 72 LEU A O 1
ATOM 547 N N . THR A 1 73 ? -13.172 -3.508 6.640 1.00 97.38 73 THR A N 1
ATOM 548 C CA . THR A 1 73 ? -11.751 -3.814 6.870 1.00 97.38 73 THR A CA 1
ATOM 549 C C . THR A 1 73 ? -11.449 -5.273 6.527 1.00 97.38 73 THR A C 1
ATOM 551 O O . THR A 1 73 ? -10.521 -5.545 5.763 1.00 97.38 73 THR A O 1
ATOM 554 N N . ALA A 1 74 ? -12.265 -6.207 7.025 1.00 96.12 74 ALA A N 1
ATOM 555 C CA . ALA A 1 74 ? -12.124 -7.637 6.774 1.00 96.12 74 ALA A CA 1
ATOM 556 C C . ALA A 1 74 ? -12.300 -7.981 5.288 1.00 96.12 74 ALA A C 1
ATOM 558 O O . ALA A 1 74 ? -11.503 -8.738 4.737 1.00 96.12 74 ALA A O 1
ATOM 559 N N . LEU A 1 75 ? -13.283 -7.382 4.610 1.00 96.56 75 LEU A N 1
ATOM 560 C CA . LEU A 1 75 ? -13.502 -7.556 3.172 1.00 96.56 75 LEU A CA 1
ATOM 561 C C . LEU A 1 75 ? -12.310 -7.060 2.346 1.00 96.56 75 LEU A C 1
ATOM 563 O O . LEU A 1 75 ? -11.882 -7.744 1.415 1.00 96.56 75 LEU A O 1
ATOM 567 N N . CYS A 1 76 ? -11.754 -5.891 2.677 1.00 95.12 76 CYS A N 1
ATOM 568 C CA . CYS A 1 76 ? -10.575 -5.362 1.987 1.00 95.12 76 CYS A CA 1
ATOM 569 C C . CYS A 1 76 ? -9.339 -6.229 2.239 1.00 95.12 76 CYS A C 1
ATOM 571 O O . CYS A 1 76 ? -8.591 -6.512 1.303 1.00 95.12 76 CYS A O 1
ATOM 573 N N . TYR A 1 77 ? -9.156 -6.700 3.475 1.00 94.12 77 TYR A N 1
ATOM 574 C CA . TYR A 1 77 ? -8.063 -7.599 3.829 1.00 94.12 77 TYR A CA 1
ATOM 575 C C . TYR A 1 77 ? -8.174 -8.948 3.108 1.00 94.12 77 TYR A C 1
ATOM 577 O O . TYR A 1 77 ? -7.207 -9.408 2.504 1.00 94.12 77 TYR A O 1
ATOM 585 N N . LEU A 1 78 ? -9.369 -9.544 3.078 1.00 93.94 78 LEU A N 1
ATOM 586 C CA . LEU A 1 78 ? -9.623 -10.785 2.353 1.00 93.94 78 LEU A CA 1
ATOM 587 C C . LEU A 1 78 ? -9.366 -10.613 0.853 1.00 93.94 78 LEU A C 1
ATOM 589 O O . LEU A 1 78 ? -8.671 -11.432 0.259 1.00 93.94 78 LEU A O 1
ATOM 593 N N . ARG A 1 79 ? -9.859 -9.529 0.239 1.00 93.31 79 ARG A N 1
ATOM 594 C CA . ARG A 1 79 ? -9.587 -9.223 -1.177 1.00 93.31 79 ARG A CA 1
ATOM 595 C C . ARG A 1 79 ? -8.098 -9.060 -1.459 1.00 93.31 79 ARG A C 1
ATOM 597 O O . ARG A 1 79 ? -7.623 -9.562 -2.477 1.00 93.31 79 ARG A O 1
ATOM 604 N N . LEU A 1 80 ? -7.362 -8.399 -0.565 1.00 93.12 80 LEU A N 1
ATOM 605 C CA . LEU A 1 80 ? -5.911 -8.272 -0.665 1.00 93.12 80 LEU A CA 1
ATOM 606 C C . LEU A 1 80 ? -5.235 -9.651 -0.636 1.00 93.12 80 LEU A C 1
ATOM 608 O O . LEU A 1 80 ? -4.448 -9.951 -1.531 1.00 93.12 80 LEU A O 1
ATOM 612 N N . LEU A 1 81 ? -5.578 -10.508 0.331 1.00 91.50 81 LEU A N 1
ATOM 613 C CA . LEU A 1 81 ? -5.015 -11.859 0.450 1.00 91.50 81 LEU A CA 1
ATOM 614 C C . LEU A 1 81 ? -5.338 -12.735 -0.764 1.00 91.50 81 LEU A C 1
ATOM 616 O O . LEU A 1 81 ? -4.437 -13.344 -1.336 1.00 91.50 81 LEU A O 1
ATOM 620 N N . VAL A 1 82 ? -6.601 -12.749 -1.195 1.00 92.12 82 VAL A N 1
ATOM 621 C CA . VAL A 1 82 ? -7.050 -13.471 -2.394 1.00 92.12 82 VAL A CA 1
ATOM 622 C C . VAL A 1 82 ? -6.263 -12.994 -3.616 1.00 92.12 82 VAL A C 1
ATOM 624 O O . VAL A 1 82 ? -5.735 -13.812 -4.363 1.00 92.12 82 VAL A O 1
ATOM 627 N N . THR A 1 83 ? -6.098 -11.683 -3.796 1.00 91.12 83 THR A N 1
ATOM 628 C CA . THR A 1 83 ? -5.340 -11.144 -4.937 1.00 91.12 83 THR A CA 1
ATOM 629 C C . THR A 1 83 ? -3.867 -11.542 -4.877 1.00 91.12 83 THR A C 1
ATOM 631 O O . THR A 1 83 ? -3.319 -11.957 -5.892 1.00 91.12 83 THR A O 1
ATOM 634 N N . ILE A 1 84 ? -3.234 -11.501 -3.701 1.00 90.00 84 ILE A N 1
ATOM 635 C CA . ILE A 1 84 ? -1.850 -11.971 -3.525 1.00 90.00 84 ILE A CA 1
ATOM 636 C C . ILE A 1 84 ? -1.721 -13.458 -3.891 1.00 90.00 84 ILE A C 1
ATOM 638 O O . ILE A 1 84 ? -0.718 -13.860 -4.475 1.00 90.00 84 ILE A O 1
ATOM 642 N N . TRP A 1 85 ? -2.718 -14.280 -3.560 1.00 88.12 85 TRP A N 1
ATOM 643 C CA . TRP A 1 85 ? -2.673 -15.722 -3.806 1.00 88.12 85 TRP A CA 1
ATOM 644 C C . TRP A 1 85 ? -2.912 -16.081 -5.275 1.00 88.12 85 TRP A C 1
ATOM 646 O O . TRP A 1 85 ? -2.188 -16.912 -5.819 1.00 88.12 85 TRP A O 1
ATOM 656 N N . TYR A 1 86 ? -3.901 -15.459 -5.920 1.00 89.62 86 TYR A N 1
ATOM 657 C CA . TYR A 1 86 ? -4.285 -15.796 -7.295 1.00 89.62 86 TYR A CA 1
ATOM 658 C C . TYR A 1 86 ? -3.546 -14.978 -8.359 1.00 89.62 86 TYR A C 1
ATOM 660 O O . TYR A 1 86 ? -3.295 -15.486 -9.449 1.00 89.62 86 TYR A O 1
ATOM 668 N N . ASN A 1 87 ? -3.194 -13.722 -8.073 1.00 87.75 87 ASN A N 1
ATOM 669 C CA . ASN A 1 87 ? -2.521 -12.835 -9.021 1.00 87.75 87 ASN A CA 1
ATOM 670 C C . ASN A 1 87 ? -1.525 -11.879 -8.327 1.00 87.75 87 ASN A C 1
ATOM 672 O O . ASN A 1 87 ? -1.760 -10.666 -8.250 1.00 87.75 87 ASN A O 1
ATOM 676 N N . PRO A 1 88 ? -0.376 -12.393 -7.852 1.00 83.00 88 PRO A N 1
ATOM 677 C CA . PRO A 1 88 ? 0.641 -11.572 -7.192 1.00 83.00 88 PRO A CA 1
ATOM 678 C C . PRO A 1 88 ? 1.386 -10.606 -8.134 1.00 83.00 88 PRO A C 1
ATOM 680 O O . PRO A 1 88 ? 2.191 -9.797 -7.669 1.00 83.00 88 PRO A O 1
ATOM 683 N N . GLY A 1 89 ? 1.175 -10.703 -9.453 1.00 83.69 89 GLY A N 1
ATOM 684 C CA . GLY A 1 89 ? 1.884 -9.880 -10.438 1.00 83.69 89 GLY A CA 1
ATOM 685 C C . GLY A 1 89 ? 3.375 -10.219 -10.574 1.00 83.69 89 GLY A C 1
ATOM 686 O O . GLY A 1 89 ? 4.182 -9.352 -10.900 1.00 83.69 89 GLY A O 1
ATOM 687 N N . TYR A 1 90 ? 3.775 -11.463 -10.285 1.00 86.06 90 TYR A N 1
ATOM 688 C CA . TYR A 1 90 ? 5.164 -11.899 -10.457 1.00 86.06 90 TYR A CA 1
ATOM 689 C C . TYR A 1 90 ? 5.483 -12.217 -11.913 1.00 86.06 90 TYR A C 1
ATOM 691 O O . TYR A 1 90 ? 4.702 -12.871 -12.603 1.00 86.06 90 TYR A O 1
ATOM 699 N N . MET A 1 91 ? 6.691 -11.857 -12.346 1.00 81.75 91 MET A N 1
ATOM 700 C CA . MET A 1 91 ? 7.181 -12.289 -13.652 1.00 81.75 91 MET A CA 1
ATOM 701 C C . MET A 1 91 ? 7.459 -13.802 -13.664 1.00 81.75 91 MET A C 1
ATOM 703 O O . MET A 1 91 ? 8.013 -14.336 -12.689 1.00 81.75 91 MET A O 1
ATOM 707 N N . PRO A 1 92 ? 7.128 -14.509 -14.763 1.00 73.56 92 PRO A N 1
ATOM 708 C CA . PRO A 1 92 ? 7.515 -15.899 -14.942 1.00 73.56 92 PRO A CA 1
ATOM 709 C C . PRO A 1 92 ? 9.034 -16.032 -14.860 1.00 73.56 92 PRO A C 1
ATOM 711 O O . PRO A 1 92 ? 9.779 -15.285 -15.497 1.00 73.56 92 PRO A O 1
ATOM 714 N N . ARG A 1 93 ? 9.507 -17.004 -14.080 1.00 68.81 93 ARG A N 1
ATOM 715 C CA . ARG A 1 93 ? 10.930 -17.337 -14.057 1.00 68.81 93 ARG A CA 1
ATOM 716 C C . ARG A 1 93 ? 11.244 -18.139 -15.312 1.00 68.81 93 ARG A C 1
ATOM 718 O O . ARG A 1 93 ? 10.537 -19.104 -15.602 1.00 68.81 93 ARG A O 1
ATOM 725 N N . ARG A 1 94 ? 12.303 -17.783 -16.040 1.00 65.94 94 ARG A N 1
ATOM 726 C CA . ARG A 1 94 ? 12.736 -18.607 -17.171 1.00 65.94 94 ARG A CA 1
ATOM 727 C C . ARG A 1 94 ? 13.218 -19.959 -16.638 1.00 65.94 94 ARG A C 1
ATOM 729 O O . ARG A 1 94 ? 14.058 -20.003 -15.734 1.00 65.94 94 ARG A O 1
ATOM 736 N N . ALA A 1 95 ? 12.660 -21.051 -17.165 1.00 48.72 95 ALA A N 1
ATOM 737 C CA . ALA A 1 95 ? 13.076 -22.406 -16.812 1.00 48.72 95 ALA A CA 1
ATOM 738 C C . ALA A 1 95 ? 14.595 -22.541 -17.025 1.00 48.72 95 ALA A C 1
ATOM 740 O O . ALA A 1 95 ? 15.107 -22.167 -18.078 1.00 48.72 95 ALA A O 1
ATOM 741 N N . GLY A 1 96 ? 15.316 -22.988 -15.993 1.00 52.09 96 GLY A N 1
ATOM 742 C CA . GLY A 1 96 ? 16.786 -23.058 -15.976 1.00 52.09 96 GLY A CA 1
ATOM 743 C C . GLY A 1 96 ? 17.476 -21.996 -15.113 1.00 52.09 96 GLY A C 1
ATOM 744 O O . GLY A 1 96 ? 18.620 -22.188 -14.720 1.00 52.09 96 GLY A O 1
ATOM 745 N N . SER A 1 97 ? 16.777 -20.932 -14.709 1.00 48.16 97 SER A N 1
ATOM 746 C CA . SER A 1 97 ? 17.232 -20.047 -13.629 1.00 48.16 97 SER A CA 1
ATOM 747 C C . SER A 1 97 ? 16.897 -20.699 -12.286 1.00 48.16 97 SER A C 1
ATOM 749 O O . SER A 1 97 ? 16.064 -20.222 -11.543 1.00 48.16 97 SER A O 1
ATOM 751 N N . GLY A 1 98 ? 17.433 -21.875 -11.982 1.00 40.88 98 GLY A N 1
ATOM 752 C CA . GLY A 1 98 ? 17.381 -22.416 -10.625 1.00 40.88 98 GLY A CA 1
ATOM 753 C C . GLY A 1 98 ? 18.543 -21.829 -9.840 1.00 40.88 98 GLY A C 1
ATOM 754 O O . GLY A 1 98 ? 19.676 -21.902 -10.300 1.00 40.88 98 GLY A O 1
ATOM 755 N N . SER A 1 99 ? 18.289 -21.276 -8.651 1.00 43.78 99 SER A N 1
ATOM 756 C CA . SER A 1 99 ? 19.343 -21.219 -7.630 1.00 43.78 99 SER A CA 1
ATOM 757 C C . SER A 1 99 ? 19.896 -22.642 -7.505 1.00 43.78 99 SER A C 1
ATOM 759 O O . SER A 1 99 ? 19.100 -23.566 -7.348 1.00 43.78 99 SER A O 1
ATOM 761 N N . GLY A 1 100 ? 21.200 -22.815 -7.733 1.00 39.00 100 GLY A N 1
ATOM 762 C CA . GLY A 1 100 ? 21.822 -24.105 -8.021 1.00 39.00 100 GLY A CA 1
ATOM 763 C C . GLY A 1 100 ? 21.420 -25.219 -7.057 1.00 39.00 100 GLY A C 1
ATOM 764 O O . GLY A 1 100 ? 21.940 -25.309 -5.950 1.00 39.00 100 GLY A O 1
ATOM 765 N N . ASN A 1 101 ? 20.546 -26.108 -7.523 1.00 31.33 101 ASN A N 1
ATOM 766 C CA . ASN A 1 101 ? 20.567 -27.497 -7.104 1.00 31.33 101 ASN A CA 1
ATOM 767 C C . ASN A 1 101 ? 21.503 -28.208 -8.079 1.00 31.33 101 ASN A C 1
ATOM 769 O O . ASN A 1 101 ? 21.105 -28.552 -9.189 1.00 31.33 101 ASN A O 1
ATOM 773 N N . THR A 1 102 ? 22.756 -28.402 -7.674 1.00 32.69 102 THR A N 1
ATOM 774 C CA . THR A 1 102 ? 23.616 -29.414 -8.285 1.00 32.69 102 THR A CA 1
ATOM 775 C C . THR A 1 102 ? 23.019 -30.769 -7.918 1.00 32.69 102 THR A C 1
ATOM 777 O O . THR A 1 102 ? 23.324 -31.328 -6.868 1.00 32.69 102 THR A O 1
ATOM 780 N N . THR A 1 103 ? 22.109 -31.281 -8.744 1.00 28.94 103 THR A N 1
ATOM 781 C CA . THR A 1 103 ? 21.887 -32.724 -8.813 1.00 28.94 103 THR A CA 1
ATOM 782 C C . THR A 1 103 ? 23.210 -33.346 -9.230 1.00 28.94 103 THR A C 1
ATOM 784 O O . THR A 1 103 ? 23.741 -33.036 -10.295 1.00 28.94 103 THR A O 1
ATOM 787 N N . THR A 1 104 ? 23.767 -34.157 -8.338 1.00 28.66 104 THR A N 1
ATOM 788 C CA . THR A 1 104 ? 24.892 -35.050 -8.590 1.00 28.66 104 THR A CA 1
ATOM 789 C C . THR A 1 104 ? 24.553 -35.915 -9.799 1.00 28.66 104 THR A C 1
ATOM 791 O O . THR A 1 104 ? 23.680 -36.774 -9.715 1.00 28.66 104 THR A O 1
ATOM 794 N N . ILE A 1 105 ? 25.196 -35.641 -10.931 1.00 31.00 105 ILE A N 1
ATOM 795 C CA . ILE A 1 105 ? 25.279 -36.593 -12.033 1.00 31.00 105 ILE A CA 1
ATOM 796 C C . ILE A 1 105 ? 26.638 -37.260 -11.887 1.00 31.00 105 ILE A C 1
ATOM 798 O O . ILE A 1 105 ? 27.674 -36.591 -11.936 1.00 31.00 105 ILE A O 1
ATOM 802 N N . ASP A 1 106 ? 26.592 -38.563 -11.629 1.00 28.27 106 ASP A N 1
ATOM 803 C CA . ASP A 1 106 ? 27.749 -39.441 -11.565 1.00 28.27 106 ASP A CA 1
ATOM 804 C C . ASP A 1 106 ? 28.557 -39.362 -12.863 1.00 28.27 106 ASP A C 1
ATOM 806 O O . ASP A 1 106 ? 28.023 -39.258 -13.969 1.00 28.27 106 ASP A O 1
ATOM 810 N N . GLY A 1 107 ? 29.877 -39.338 -12.699 1.00 28.89 107 GLY A N 1
ATOM 811 C CA . GLY A 1 107 ? 30.814 -39.009 -13.756 1.00 28.89 107 GLY A CA 1
ATOM 812 C C . GLY A 1 107 ? 30.938 -40.074 -14.840 1.00 28.89 107 GLY A C 1
ATOM 813 O O . GLY A 1 107 ? 31.034 -41.266 -14.570 1.00 28.89 107 GLY A O 1
ATOM 814 N N . SER A 1 108 ? 31.062 -39.612 -16.081 1.00 26.38 108 SER A N 1
ATOM 815 C CA . SER A 1 108 ? 32.147 -40.009 -16.991 1.00 26.38 108 SER A CA 1
ATOM 816 C C . SER A 1 108 ? 32.062 -39.194 -18.288 1.00 26.38 108 SER A C 1
ATOM 818 O O . SER A 1 108 ? 31.033 -39.183 -18.951 1.00 26.38 108 SER A O 1
ATOM 820 N N . GLY A 1 109 ? 33.154 -38.508 -18.654 1.00 25.03 109 GLY A N 1
ATOM 821 C CA . GLY A 1 109 ? 33.342 -37.973 -20.011 1.00 25.03 109 GLY A CA 1
ATOM 822 C C . GLY A 1 109 ? 33.660 -36.478 -20.126 1.00 25.03 109 GLY A C 1
ATOM 823 O O . GLY A 1 109 ? 32.770 -35.664 -20.316 1.00 25.03 109 GLY A O 1
ATOM 824 N N . LEU A 1 110 ? 34.960 -36.173 -20.075 1.00 28.11 110 LEU A N 1
ATOM 825 C CA . LEU A 1 110 ? 35.692 -35.098 -20.767 1.00 28.11 110 LEU A CA 1
ATOM 826 C C . LEU A 1 110 ? 35.173 -33.638 -20.738 1.00 28.11 110 LEU A C 1
ATOM 828 O O . LEU A 1 110 ? 34.298 -33.238 -21.495 1.00 28.11 110 LEU A O 1
ATOM 832 N N . GLY A 1 111 ? 35.935 -32.804 -20.015 1.00 35.34 111 GLY A N 1
ATOM 833 C CA . GLY A 1 111 ? 36.385 -31.486 -20.488 1.00 35.34 111 GLY A CA 1
ATOM 834 C C . GLY A 1 111 ? 35.428 -30.307 -20.315 1.00 35.34 111 GLY A C 1
ATOM 835 O O . GLY A 1 111 ? 34.775 -29.907 -21.269 1.00 35.34 111 GLY A O 1
ATOM 836 N N . SER A 1 112 ? 35.419 -29.669 -19.137 1.00 27.55 112 SER A N 1
ATOM 837 C CA . SER A 1 112 ? 34.952 -28.281 -18.955 1.00 27.55 112 SER A CA 1
ATOM 838 C C . SER A 1 112 ? 35.464 -27.696 -17.632 1.00 27.55 112 SER A C 1
ATOM 840 O O . SER A 1 112 ? 35.261 -28.275 -16.567 1.00 27.55 112 SER A O 1
ATOM 842 N N . SER A 1 113 ? 36.140 -26.549 -17.710 1.00 28.84 113 SER A N 1
ATOM 843 C CA . SER A 1 113 ? 36.682 -25.796 -16.571 1.00 28.84 113 SER A CA 1
ATOM 844 C C . SER A 1 113 ? 35.574 -25.210 -15.670 1.00 28.84 113 SER A C 1
ATOM 846 O O . SER A 1 113 ? 34.497 -24.881 -16.168 1.00 28.84 113 SER A O 1
ATOM 848 N N . PRO A 1 114 ? 35.810 -25.045 -14.352 1.00 29.09 114 PRO A N 1
ATOM 849 C CA . PRO A 1 114 ? 34.762 -24.742 -13.377 1.00 29.09 114 PRO A CA 1
ATOM 850 C C . PRO A 1 114 ? 34.524 -23.229 -13.249 1.00 29.09 114 PRO A C 1
ATOM 852 O O . PRO A 1 114 ? 35.447 -22.485 -12.925 1.00 29.09 114 PRO A O 1
ATOM 855 N N . LEU A 1 115 ? 33.287 -22.755 -13.448 1.00 30.02 115 LEU A N 1
ATOM 856 C CA . LEU A 1 115 ? 32.919 -21.368 -13.134 1.00 30.02 115 LEU A CA 1
ATOM 857 C C . LEU A 1 115 ? 32.328 -21.268 -11.725 1.00 30.02 115 LEU A C 1
ATOM 859 O O . LEU A 1 115 ? 31.378 -21.955 -11.350 1.00 30.02 115 LEU A O 1
ATOM 863 N N . LEU A 1 116 ? 32.999 -20.430 -10.941 1.00 30.34 116 LEU A N 1
ATOM 864 C CA . LEU A 1 116 ? 32.927 -20.302 -9.498 1.00 30.34 116 LEU A CA 1
ATOM 865 C C . LEU A 1 116 ? 31.721 -19.491 -9.015 1.00 30.34 116 LEU A C 1
ATOM 867 O O . LEU A 1 116 ? 31.309 -18.493 -9.593 1.00 30.34 116 LEU A O 1
ATOM 871 N N . SER A 1 117 ? 31.236 -19.952 -7.866 1.00 27.62 117 SER A N 1
ATOM 872 C CA . SER A 1 117 ? 30.274 -19.367 -6.938 1.00 27.62 117 SER A CA 1
ATOM 873 C C . SER A 1 117 ? 30.314 -17.834 -6.819 1.00 27.62 117 SER A C 1
ATOM 875 O O . SER A 1 117 ? 31.299 -17.242 -6.374 1.00 27.62 117 SER A O 1
ATOM 877 N N . SER A 1 118 ? 29.172 -17.228 -7.150 1.00 38.09 118 SER A N 1
ATOM 878 C CA . SER A 1 118 ? 28.816 -15.815 -7.003 1.00 38.09 118 SER A CA 1
ATOM 879 C C . SER A 1 118 ? 29.080 -15.273 -5.589 1.00 38.09 118 SER A C 1
ATOM 881 O O . SER A 1 118 ? 28.402 -15.636 -4.621 1.00 38.09 118 SER A O 1
ATOM 883 N N . LYS A 1 119 ? 30.023 -14.333 -5.474 1.00 30.05 119 LYS A N 1
ATOM 884 C CA . LYS A 1 119 ? 30.155 -13.428 -4.324 1.00 30.05 119 LYS A CA 1
ATOM 885 C C . LYS A 1 119 ? 29.330 -12.169 -4.603 1.00 30.05 119 LYS A C 1
ATOM 887 O O . LYS A 1 119 ? 29.795 -11.271 -5.292 1.00 30.05 119 LYS A O 1
ATOM 892 N N . HIS A 1 120 ? 28.121 -12.092 -4.048 1.00 34.34 120 HIS A N 1
ATOM 893 C CA . HIS A 1 120 ? 27.362 -10.838 -4.000 1.00 34.34 120 HIS A CA 1
ATOM 894 C C . HIS A 1 120 ? 27.843 -10.013 -2.804 1.00 34.34 120 HIS A C 1
ATOM 896 O O . HIS A 1 120 ? 27.689 -10.429 -1.653 1.00 34.34 120 HIS A O 1
ATOM 902 N N . ALA A 1 121 ? 28.469 -8.873 -3.092 1.00 29.16 121 ALA A N 1
ATOM 903 C CA . ALA A 1 121 ? 28.814 -7.855 -2.114 1.00 29.16 121 ALA A CA 1
ATOM 904 C C . ALA A 1 121 ? 27.751 -6.752 -2.131 1.00 29.16 121 ALA A C 1
ATOM 906 O O . ALA A 1 121 ? 27.351 -6.234 -3.170 1.00 29.16 121 ALA A O 1
ATOM 907 N N . GLN A 1 122 ? 27.309 -6.428 -0.926 1.00 30.45 122 GLN A N 1
ATOM 908 C CA . GLN A 1 122 ? 26.413 -5.352 -0.541 1.00 30.45 122 GLN A CA 1
ATOM 909 C C . GLN A 1 122 ? 26.878 -4.013 -1.148 1.00 30.45 122 GLN A C 1
ATOM 911 O O . GLN A 1 122 ? 27.947 -3.523 -0.799 1.00 30.45 122 GLN A O 1
ATOM 916 N N . ALA A 1 123 ? 26.080 -3.403 -2.027 1.00 28.08 123 ALA A N 1
ATOM 917 C CA . ALA A 1 123 ? 26.300 -2.027 -2.474 1.00 28.08 123 ALA A CA 1
ATOM 918 C C . ALA A 1 123 ? 25.254 -1.110 -1.832 1.00 28.08 123 ALA A C 1
ATOM 920 O O . ALA A 1 123 ? 24.211 -0.787 -2.398 1.00 28.08 123 ALA A O 1
ATOM 921 N N . THR A 1 124 ? 25.545 -0.723 -0.596 1.00 27.17 124 THR A N 1
ATOM 922 C CA . THR A 1 124 ? 25.120 0.552 -0.021 1.00 27.17 124 THR A CA 1
ATOM 923 C C . THR A 1 124 ? 25.786 1.698 -0.781 1.00 27.17 124 THR A C 1
ATOM 925 O O . THR A 1 124 ? 26.984 1.634 -1.036 1.00 27.17 124 THR A O 1
ATOM 928 N N . GLY A 1 125 ? 25.050 2.778 -1.041 1.00 24.84 125 GLY A N 1
ATOM 929 C CA . GLY A 1 125 ? 25.644 4.081 -1.351 1.00 24.84 125 GLY A CA 1
ATOM 930 C C . GLY A 1 125 ? 25.425 4.551 -2.783 1.00 24.84 125 GLY A C 1
ATOM 931 O O . GLY A 1 125 ? 25.883 3.946 -3.747 1.00 24.84 125 GLY A O 1
ATOM 932 N N . GLY A 1 126 ? 24.719 5.675 -2.906 1.00 31.38 126 GLY A N 1
ATOM 933 C CA . GLY A 1 126 ? 24.623 6.412 -4.153 1.00 31.38 126 GLY A CA 1
ATOM 934 C C . GLY A 1 126 ? 25.972 6.991 -4.565 1.00 31.38 126 GLY A C 1
ATOM 935 O O . GLY A 1 126 ? 26.713 7.517 -3.741 1.00 31.38 126 GLY A O 1
ATOM 936 N N . HIS A 1 127 ? 26.234 6.968 -5.866 1.00 26.17 127 HIS A N 1
ATOM 937 C CA . HIS A 1 127 ? 27.215 7.839 -6.489 1.00 26.17 127 HIS A CA 1
ATOM 938 C C . HIS A 1 127 ? 26.543 8.597 -7.632 1.00 26.17 127 HIS A C 1
ATOM 940 O O . HIS A 1 127 ? 25.930 8.016 -8.526 1.00 26.17 127 HIS A O 1
ATOM 946 N N . LYS A 1 128 ? 26.632 9.927 -7.540 1.00 32.47 128 LYS A N 1
ATOM 947 C CA . LYS A 1 128 ? 26.338 10.873 -8.615 1.00 32.47 128 LYS A CA 1
ATOM 948 C C . LYS A 1 128 ? 27.326 10.616 -9.752 1.00 32.47 128 LYS A C 1
ATOM 950 O O . LYS A 1 128 ? 28.519 10.561 -9.479 1.00 32.47 128 LYS A O 1
ATOM 955 N N . HIS A 1 129 ? 26.859 10.574 -10.995 1.00 30.94 129 HIS A N 1
ATOM 956 C CA . HIS A 1 129 ? 27.719 10.858 -12.140 1.00 30.94 129 HIS A CA 1
ATOM 957 C C . HIS A 1 129 ? 27.021 11.814 -13.107 1.00 30.94 129 HIS A C 1
ATOM 959 O O . HIS A 1 129 ? 25.906 11.573 -13.568 1.00 30.94 129 HIS A O 1
ATOM 965 N N . GLN A 1 130 ? 27.704 12.940 -13.319 1.00 25.36 130 GLN A N 1
ATOM 966 C CA . GLN A 1 130 ? 27.520 13.899 -14.401 1.00 25.36 130 GLN A CA 1
ATOM 967 C C . GLN A 1 130 ? 27.731 13.222 -15.758 1.00 25.36 130 GLN A C 1
ATOM 969 O O . GLN A 1 130 ? 28.419 12.210 -15.853 1.00 25.36 130 GLN A O 1
ATOM 974 N N . GLY A 1 131 ? 27.087 13.787 -16.779 1.00 26.86 131 GLY A N 1
ATOM 975 C CA . GLY A 1 131 ? 26.966 13.199 -18.104 1.00 26.86 131 GLY A CA 1
ATOM 976 C C . GLY A 1 131 ? 28.242 13.142 -18.942 1.00 26.86 131 GLY A C 1
ATOM 977 O O . GLY A 1 131 ? 29.286 13.673 -18.579 1.00 26.86 131 GLY A O 1
ATOM 978 N N . GLY A 1 132 ? 28.060 12.542 -20.120 1.00 29.94 132 GLY A N 1
ATOM 979 C CA . GLY A 1 132 ? 28.993 12.564 -21.240 1.00 29.94 132 GLY A CA 1
ATOM 980 C C . GLY A 1 132 ? 29.985 11.401 -21.254 1.00 29.94 132 GLY A C 1
ATOM 981 O O . GLY A 1 132 ? 30.771 11.248 -20.330 1.00 29.94 132 GLY A O 1
ATOM 982 N N . LEU A 1 133 ? 29.974 10.679 -22.382 1.00 28.34 133 LEU A N 1
ATOM 983 C CA . LEU A 1 133 ? 30.919 9.656 -22.856 1.00 28.34 133 LEU A CA 1
ATOM 984 C C . LEU A 1 133 ? 30.638 8.211 -22.410 1.00 28.34 133 LEU A C 1
ATOM 986 O O . LEU A 1 133 ? 30.848 7.804 -21.271 1.00 28.34 133 LEU A O 1
ATOM 990 N N . VAL A 1 134 ? 30.200 7.425 -23.397 1.00 34.50 134 VAL A N 1
ATOM 991 C CA . VAL A 1 134 ? 30.213 5.959 -23.411 1.00 34.50 134 VAL A CA 1
ATOM 992 C C . VAL A 1 134 ? 31.628 5.484 -23.048 1.00 34.50 134 VAL A C 1
ATOM 994 O O . VAL A 1 134 ? 32.571 5.867 -23.743 1.00 34.50 134 VAL A O 1
ATOM 997 N N . PRO A 1 135 ? 31.828 4.669 -21.996 1.00 34.50 135 PRO A N 1
ATOM 998 C CA . PRO A 1 135 ? 33.139 4.094 -21.734 1.00 34.50 135 PRO A CA 1
ATOM 999 C C . PRO A 1 135 ? 33.477 3.086 -22.838 1.00 34.50 135 PRO A C 1
ATOM 1001 O O . PRO A 1 135 ? 32.750 2.111 -23.036 1.00 34.50 135 PRO A O 1
ATOM 1004 N N . ASP A 1 136 ? 34.574 3.322 -23.556 1.00 31.14 136 ASP A N 1
ATOM 1005 C CA . ASP A 1 136 ? 35.175 2.345 -24.462 1.00 31.14 136 ASP A CA 1
ATOM 1006 C C . ASP A 1 136 ? 35.742 1.181 -23.632 1.00 31.14 136 ASP A C 1
ATOM 1008 O O . ASP A 1 136 ? 36.771 1.297 -22.966 1.00 31.14 136 ASP A O 1
ATOM 1012 N N . TYR A 1 137 ? 35.025 0.056 -23.622 1.00 41.06 137 TYR A N 1
ATOM 1013 C CA . TYR A 1 137 ? 35.336 -1.134 -22.819 1.00 41.06 137 TYR A CA 1
ATOM 1014 C C . TYR A 1 137 ? 36.425 -2.025 -23.433 1.00 41.06 137 TYR A C 1
ATOM 1016 O O . TYR A 1 137 ? 36.583 -3.184 -23.046 1.00 41.06 137 TYR A O 1
ATOM 1024 N N . ARG A 1 138 ? 37.192 -1.527 -24.409 1.00 32.00 138 ARG A N 1
ATOM 1025 C CA . ARG A 1 138 ? 38.082 -2.386 -25.193 1.00 32.00 138 ARG A CA 1
ATOM 1026 C C . ARG A 1 138 ? 39.426 -2.715 -24.551 1.00 32.00 138 ARG A C 1
ATOM 1028 O O . ARG A 1 138 ? 40.153 -3.512 -25.127 1.00 32.00 138 ARG A O 1
ATOM 1035 N N . ASN A 1 139 ? 39.760 -2.186 -23.374 1.00 37.75 139 ASN A N 1
ATOM 1036 C CA . ASN A 1 139 ? 41.030 -2.506 -22.720 1.00 37.75 139 ASN A CA 1
ATOM 1037 C C . ASN A 1 139 ? 40.926 -2.507 -21.193 1.00 37.75 139 ASN A C 1
ATOM 1039 O O . ASN A 1 139 ? 41.099 -1.469 -20.562 1.00 37.75 139 ASN A O 1
ATOM 1043 N N . ARG A 1 140 ? 40.723 -3.693 -20.605 1.00 37.97 140 ARG A N 1
ATOM 1044 C CA . ARG A 1 140 ? 41.207 -4.061 -19.261 1.00 37.97 140 ARG A CA 1
ATOM 1045 C C . ARG A 1 140 ? 41.291 -5.586 -19.145 1.00 37.97 140 ARG A C 1
ATOM 1047 O O . ARG A 1 140 ? 40.454 -6.242 -18.543 1.00 37.97 140 ARG A O 1
ATOM 1054 N N . ILE A 1 141 ? 42.331 -6.149 -19.754 1.00 45.69 141 ILE A N 1
ATOM 1055 C CA . ILE A 1 141 ? 42.845 -7.472 -19.386 1.00 45.69 141 ILE A CA 1
ATOM 1056 C C . ILE A 1 141 ? 43.800 -7.234 -18.214 1.00 45.69 141 ILE A C 1
ATOM 1058 O O . ILE A 1 141 ? 44.774 -6.500 -18.372 1.00 45.69 141 ILE A O 1
ATOM 1062 N N . GLY A 1 142 ? 43.514 -7.792 -17.037 1.00 40.44 142 GLY A N 1
ATOM 1063 C CA . GLY A 1 142 ? 44.417 -7.636 -15.890 1.00 40.44 142 GLY A CA 1
ATOM 1064 C C . GLY A 1 142 ? 44.074 -8.426 -14.629 1.00 40.44 142 GLY A C 1
ATOM 1065 O O . GLY A 1 142 ? 44.983 -8.773 -13.888 1.00 40.44 142 GLY A O 1
ATOM 1066 N N . ASP A 1 143 ? 42.814 -8.780 -14.398 1.00 43.94 143 ASP A N 1
ATOM 1067 C CA . ASP A 1 143 ? 42.435 -9.688 -13.312 1.00 43.94 143 ASP A CA 1
ATOM 1068 C C . ASP A 1 143 ? 41.208 -10.464 -13.785 1.00 43.94 143 ASP A C 1
ATOM 1070 O O . ASP A 1 143 ? 40.214 -9.859 -14.171 1.00 43.94 143 ASP A O 1
ATOM 1074 N N . GLY A 1 144 ? 41.298 -11.790 -13.870 1.00 56.41 144 GLY A N 1
ATOM 1075 C CA . GLY A 1 144 ? 40.321 -12.668 -14.529 1.00 56.41 144 GLY A CA 1
ATOM 1076 C C . GLY A 1 144 ? 38.958 -12.773 -13.832 1.00 56.41 144 GLY A C 1
ATOM 1077 O O . GLY A 1 144 ? 38.315 -13.819 -13.915 1.00 56.41 144 GLY A O 1
ATOM 1078 N N . THR A 1 145 ? 38.516 -11.732 -13.127 1.00 58.59 145 THR A N 1
ATOM 1079 C CA . THR A 1 145 ? 37.209 -11.650 -12.479 1.00 58.59 145 THR A CA 1
ATOM 1080 C C . THR A 1 145 ? 36.292 -10.732 -13.285 1.00 58.59 145 THR A C 1
ATOM 1082 O O . THR A 1 145 ? 36.470 -9.520 -13.341 1.00 58.59 145 THR A O 1
ATOM 1085 N N . VAL A 1 146 ? 35.299 -11.332 -13.943 1.00 68.81 146 VAL A N 1
ATOM 1086 C CA . VAL A 1 146 ? 34.234 -10.595 -14.634 1.00 68.81 146 VAL A CA 1
ATOM 1087 C C . VAL A 1 146 ? 33.461 -9.787 -13.589 1.00 68.81 146 VAL A C 1
ATOM 1089 O O . VAL A 1 146 ? 32.995 -10.337 -12.588 1.00 68.81 146 VAL A O 1
ATOM 1092 N N . THR A 1 147 ? 33.327 -8.481 -13.795 1.00 83.75 147 THR A N 1
ATOM 1093 C CA . THR A 1 147 ? 32.530 -7.626 -12.912 1.00 83.75 147 THR A CA 1
ATOM 1094 C C . THR A 1 147 ? 31.041 -7.955 -13.053 1.00 83.75 147 THR A C 1
ATOM 1096 O O . THR A 1 147 ? 30.569 -8.366 -14.113 1.00 83.75 147 THR A O 1
ATOM 1099 N N . PHE A 1 148 ? 30.245 -7.705 -12.009 1.00 77.00 148 PHE A N 1
ATOM 1100 C CA . PHE A 1 148 ? 28.788 -7.897 -12.075 1.00 77.00 148 PHE A CA 1
ATOM 1101 C C . PHE A 1 148 ? 28.137 -7.108 -13.229 1.00 77.00 148 PHE A C 1
ATOM 1103 O O . PHE A 1 148 ? 27.157 -7.550 -13.830 1.00 77.00 148 PHE A O 1
ATOM 1110 N N . ALA A 1 149 ? 28.684 -5.933 -13.557 1.00 82.38 149 ALA A N 1
ATOM 1111 C CA . ALA A 1 149 ? 28.217 -5.122 -14.675 1.00 82.38 149 ALA A CA 1
ATOM 1112 C C . ALA A 1 149 ? 28.470 -5.808 -16.028 1.00 82.38 149 ALA A C 1
ATOM 1114 O O . ALA A 1 149 ? 27.567 -5.842 -16.865 1.00 82.38 149 ALA A O 1
ATOM 1115 N N . GLU A 1 150 ? 29.655 -6.392 -16.215 1.00 86.00 150 GLU A N 1
ATOM 1116 C CA . GLU A 1 150 ? 30.020 -7.145 -17.420 1.00 86.00 150 GLU A CA 1
ATOM 1117 C C . GLU A 1 150 ? 29.198 -8.428 -17.556 1.00 86.00 150 GLU A C 1
ATOM 1119 O O . GLU A 1 150 ? 28.678 -8.705 -18.635 1.00 86.00 150 GLU A O 1
ATOM 1124 N N . GLU A 1 151 ? 28.991 -9.169 -16.464 1.00 86.75 151 GLU A N 1
ATOM 1125 C CA . GLU A 1 151 ? 28.130 -10.356 -16.463 1.00 86.75 151 GLU A CA 1
ATOM 1126 C C . GLU A 1 151 ? 26.692 -9.992 -16.853 1.00 86.75 151 GLU A C 1
ATOM 1128 O O . GLU A 1 151 ? 26.073 -10.640 -17.705 1.00 86.75 151 GLU A O 1
ATOM 1133 N N . ARG A 1 152 ? 26.160 -8.907 -16.277 1.00 86.06 152 ARG A N 1
ATOM 1134 C CA . ARG A 1 152 ? 24.823 -8.409 -16.606 1.00 86.06 152 ARG A CA 1
ATOM 1135 C C . ARG A 1 152 ? 24.722 -7.998 -18.069 1.00 86.06 152 ARG A C 1
ATOM 1137 O O . ARG A 1 152 ? 23.721 -8.324 -18.707 1.00 86.06 152 ARG A O 1
ATOM 1144 N N . LEU A 1 153 ? 25.725 -7.303 -18.599 1.00 90.44 153 LEU A N 1
ATOM 1145 C CA . LEU A 1 153 ? 25.768 -6.894 -20.001 1.00 90.44 153 LEU A CA 1
ATOM 1146 C C . LEU A 1 153 ? 25.839 -8.109 -20.936 1.00 90.44 153 LEU A C 1
ATOM 1148 O O . LEU A 1 153 ? 25.037 -8.211 -21.864 1.00 90.44 153 LEU A O 1
ATOM 1152 N N . ALA A 1 154 ? 26.717 -9.073 -20.655 1.00 89.75 154 ALA A N 1
ATOM 1153 C CA . ALA A 1 154 ? 26.822 -10.311 -21.422 1.00 89.75 154 ALA A CA 1
ATOM 1154 C C . ALA A 1 154 ? 25.495 -11.089 -21.421 1.00 89.75 154 ALA A C 1
ATOM 1156 O O . ALA A 1 154 ? 25.038 -11.559 -22.466 1.00 89.75 154 ALA A O 1
ATOM 1157 N N . ALA A 1 155 ? 24.820 -11.163 -20.270 1.00 88.94 155 ALA A N 1
ATOM 1158 C CA . ALA A 1 155 ? 23.507 -11.788 -20.163 1.00 88.94 155 ALA A CA 1
ATOM 1159 C C . ALA A 1 155 ? 22.425 -11.026 -20.944 1.00 88.94 155 ALA A C 1
ATOM 1161 O O . ALA A 1 155 ? 21.585 -11.668 -21.579 1.00 88.94 155 ALA A O 1
ATOM 1162 N N . LYS A 1 156 ? 22.442 -9.686 -20.942 1.00 91.69 156 LYS A N 1
ATOM 1163 C CA . LYS A 1 156 ? 21.545 -8.880 -21.784 1.00 91.69 156 LYS A CA 1
ATOM 1164 C C . LYS A 1 156 ? 21.744 -9.205 -23.256 1.00 91.69 156 LYS A C 1
ATOM 1166 O O . LYS A 1 156 ? 20.775 -9.542 -23.925 1.00 91.69 156 LYS A O 1
ATOM 1171 N N . MET A 1 157 ? 22.987 -9.143 -23.737 1.00 90.94 157 MET A N 1
ATOM 1172 C CA . MET A 1 157 ? 23.317 -9.391 -25.143 1.00 90.94 157 MET A CA 1
ATOM 1173 C C . MET A 1 157 ? 22.902 -10.799 -25.570 1.00 90.94 157 MET A C 1
ATOM 1175 O O . MET A 1 157 ? 22.212 -10.952 -26.571 1.00 90.94 157 MET A O 1
ATOM 1179 N N . LYS A 1 158 ? 23.205 -11.815 -24.750 1.00 91.19 158 LYS A N 1
ATOM 1180 C CA . LYS A 1 158 ? 22.811 -13.211 -24.996 1.00 91.19 158 LYS A CA 1
ATOM 1181 C C . LYS A 1 158 ? 21.299 -13.400 -25.149 1.00 91.19 158 LYS A C 1
ATOM 1183 O O . LYS A 1 158 ? 20.862 -14.319 -25.832 1.00 91.19 158 LYS A O 1
ATOM 1188 N N . ASN A 1 159 ? 20.497 -12.593 -24.459 1.00 90.06 159 ASN A N 1
ATOM 1189 C CA . ASN A 1 159 ? 19.044 -12.742 -24.440 1.00 90.06 159 ASN A CA 1
ATOM 1190 C C . ASN A 1 159 ? 18.320 -11.690 -25.283 1.00 90.06 159 ASN A C 1
ATOM 1192 O O . ASN A 1 159 ? 17.086 -11.691 -25.296 1.00 90.06 159 ASN A O 1
ATOM 1196 N N . LEU A 1 160 ? 19.041 -10.793 -25.958 1.00 90.44 160 LEU A N 1
ATOM 1197 C CA . LEU A 1 160 ? 18.462 -9.611 -26.593 1.00 90.44 160 LEU A CA 1
ATOM 1198 C C . LEU A 1 160 ? 17.455 -9.973 -27.693 1.00 90.44 160 LEU A C 1
ATOM 1200 O O . LEU A 1 160 ? 16.417 -9.328 -27.794 1.00 90.44 160 LEU A O 1
ATOM 1204 N N . ASP A 1 161 ? 17.678 -11.072 -28.413 1.00 89.81 161 ASP A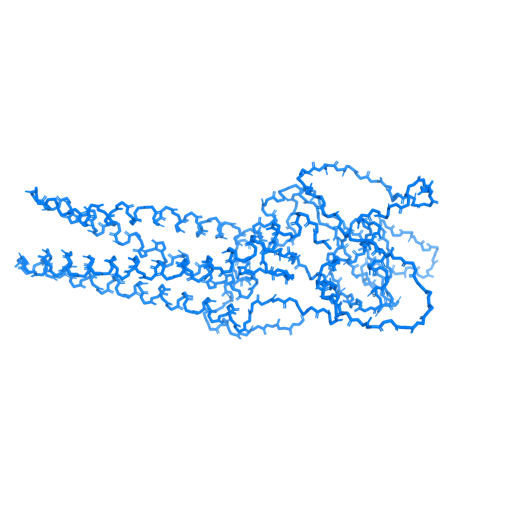 N 1
ATOM 1205 C CA . ASP A 1 161 ? 16.765 -11.576 -29.453 1.00 89.81 161 ASP A CA 1
ATOM 1206 C C . ASP A 1 161 ? 15.389 -11.991 -28.903 1.00 89.81 161 ASP A C 1
ATOM 1208 O O . ASP A 1 161 ? 14.372 -11.980 -29.604 1.00 89.81 161 ASP A O 1
ATOM 1212 N N . SER A 1 162 ? 15.332 -12.352 -27.617 1.00 88.62 162 SER A N 1
ATOM 1213 C CA . SER A 1 162 ? 14.081 -12.689 -26.926 1.00 88.62 162 SER A CA 1
ATOM 1214 C C . SER A 1 162 ? 13.339 -11.464 -26.395 1.00 88.62 162 SER A C 1
ATOM 1216 O O . SER A 1 162 ? 12.175 -11.575 -26.009 1.00 88.62 162 SER A O 1
ATOM 1218 N N . PHE A 1 163 ? 13.992 -10.299 -26.353 1.00 91.44 163 PHE A N 1
ATOM 1219 C CA . PHE A 1 163 ? 13.334 -9.065 -25.953 1.00 91.44 163 PHE A CA 1
ATOM 1220 C C . PHE A 1 163 ? 12.288 -8.676 -26.999 1.00 91.44 163 PHE A C 1
ATOM 1222 O O . PHE A 1 163 ? 12.461 -8.896 -28.196 1.00 91.44 163 PHE A O 1
ATOM 1229 N N . ARG A 1 164 ? 11.168 -8.121 -26.549 1.00 90.75 164 ARG A N 1
ATOM 1230 C CA . ARG A 1 164 ? 10.117 -7.604 -27.425 1.00 90.75 164 ARG A CA 1
ATOM 1231 C C . ARG A 1 164 ? 9.976 -6.117 -27.124 1.00 90.75 164 ARG A C 1
ATOM 1233 O O . ARG A 1 164 ? 9.371 -5.782 -26.103 1.00 90.75 164 ARG A O 1
ATOM 1240 N N . PRO A 1 165 ? 10.611 -5.244 -27.928 1.00 89.38 165 PRO A N 1
ATOM 1241 C CA . PRO A 1 165 ? 10.612 -3.819 -27.652 1.00 89.38 165 PRO A CA 1
ATOM 1242 C C . PRO A 1 165 ? 9.196 -3.254 -27.806 1.00 89.38 165 PRO A C 1
ATOM 1244 O O . PRO A 1 165 ? 8.449 -3.629 -28.708 1.00 89.38 165 PRO A O 1
ATOM 1247 N N . ARG A 1 166 ? 8.819 -2.373 -26.878 1.00 91.19 166 ARG A N 1
ATOM 1248 C CA . ARG A 1 166 ? 7.561 -1.606 -26.913 1.00 91.19 166 ARG A CA 1
ATOM 1249 C C . ARG A 1 166 ? 7.814 -0.252 -27.575 1.00 91.19 166 ARG A C 1
ATOM 1251 O O . ARG A 1 166 ? 8.945 0.040 -27.940 1.00 91.19 166 ARG A O 1
ATOM 1258 N N . GLN A 1 167 ? 6.792 0.590 -27.718 1.00 92.31 167 GLN A N 1
ATOM 1259 C CA . GLN A 1 167 ? 6.976 1.960 -28.226 1.00 92.31 167 GLN A CA 1
ATOM 1260 C C . GLN A 1 167 ? 7.822 2.831 -27.280 1.00 92.31 167 GLN A C 1
ATOM 1262 O O . GLN A 1 167 ? 8.580 3.681 -27.730 1.00 92.31 167 GLN A O 1
ATOM 1267 N N . LEU A 1 168 ? 7.701 2.595 -25.974 1.00 92.62 168 LEU A N 1
ATOM 1268 C CA . LEU A 1 168 ? 8.426 3.280 -24.911 1.00 92.62 168 LEU A CA 1
ATOM 1269 C C . LEU A 1 168 ? 8.734 2.259 -23.812 1.00 92.62 168 LEU A C 1
ATOM 1271 O O . LEU A 1 168 ? 7.840 1.506 -23.424 1.00 92.62 168 LEU A O 1
ATOM 1275 N N . PHE A 1 169 ? 9.977 2.212 -23.336 1.00 94.50 169 PHE A N 1
ATOM 1276 C CA . PHE A 1 169 ? 10.372 1.368 -22.202 1.00 94.50 169 PHE A CA 1
ATOM 1277 C C . PHE A 1 169 ? 11.660 1.868 -21.539 1.00 94.50 169 PHE A C 1
ATOM 1279 O O . PHE A 1 169 ? 12.460 2.580 -22.154 1.00 94.50 169 PHE A O 1
ATOM 1286 N N . LEU A 1 170 ? 11.879 1.472 -20.283 1.00 93.88 170 LEU A N 1
ATOM 1287 C CA . LEU A 1 170 ? 13.081 1.813 -19.524 1.00 93.88 170 LEU A CA 1
ATOM 1288 C C . LEU A 1 170 ? 14.307 1.005 -19.969 1.00 93.88 170 LEU A C 1
ATOM 1290 O O . LEU A 1 170 ? 14.268 -0.224 -20.104 1.00 93.88 170 LEU A O 1
ATOM 1294 N N . VAL A 1 171 ? 15.434 1.702 -20.075 1.00 93.62 171 VAL A N 1
ATOM 1295 C CA . VAL A 1 171 ? 16.762 1.140 -20.349 1.00 93.62 171 VAL A CA 1
ATOM 1296 C C . VAL A 1 171 ? 17.728 1.452 -19.205 1.00 93.62 171 VAL A C 1
ATOM 1298 O O . VAL A 1 171 ? 17.469 2.330 -18.382 1.00 93.62 171 VAL A O 1
ATOM 1301 N N . ASP A 1 172 ? 18.832 0.708 -19.114 1.00 90.88 172 ASP A N 1
ATOM 1302 C CA . ASP A 1 172 ? 19.952 1.103 -18.248 1.00 90.88 172 ASP A CA 1
ATOM 1303 C C . ASP A 1 172 ? 20.864 2.109 -18.984 1.00 90.88 172 ASP A C 1
ATOM 1305 O O . ASP A 1 172 ? 20.630 2.454 -20.141 1.00 90.88 172 ASP A O 1
ATOM 1309 N N . GLY A 1 173 ? 21.939 2.570 -18.332 1.00 85.62 173 GLY A N 1
ATOM 1310 C CA . GLY A 1 173 ? 22.908 3.508 -18.924 1.00 85.62 173 GLY A CA 1
ATOM 1311 C C . GLY A 1 173 ? 23.666 2.985 -20.155 1.00 85.62 173 GLY A C 1
ATOM 1312 O O . GLY A 1 173 ? 24.339 3.757 -20.824 1.00 85.62 173 GLY A O 1
ATOM 1313 N N . ASP A 1 174 ? 23.541 1.695 -20.477 1.00 88.62 174 ASP A N 1
ATOM 1314 C CA . ASP A 1 174 ? 24.030 1.083 -21.722 1.00 88.62 174 ASP A CA 1
ATOM 1315 C C . ASP A 1 174 ? 23.050 1.256 -22.908 1.00 88.62 174 ASP A C 1
ATOM 1317 O O . ASP A 1 174 ? 23.335 0.837 -24.037 1.00 88.62 174 ASP A O 1
ATOM 1321 N N . GLY A 1 175 ? 21.877 1.850 -22.658 1.00 90.50 175 GLY A N 1
ATOM 1322 C CA . GLY A 1 175 ? 20.771 1.980 -23.604 1.00 90.50 175 GLY A CA 1
ATOM 1323 C C . GLY A 1 175 ? 20.114 0.643 -23.964 1.00 90.50 175 GLY A C 1
ATOM 1324 O O . GLY A 1 175 ? 19.393 0.565 -24.957 1.00 90.50 175 GLY A O 1
ATOM 1325 N N . LEU A 1 176 ? 20.370 -0.419 -23.193 1.00 92.56 176 LEU A N 1
ATOM 1326 C CA . LEU A 1 176 ? 19.739 -1.727 -23.351 1.00 92.56 176 LEU A CA 1
ATOM 1327 C C . LEU A 1 176 ? 18.625 -1.925 -22.313 1.00 92.56 176 LEU A C 1
ATOM 1329 O O . LEU A 1 176 ? 18.709 -1.384 -21.203 1.00 92.56 176 LEU A O 1
ATOM 1333 N N . PRO A 1 177 ? 17.615 -2.762 -22.613 1.00 93.94 177 PRO A N 1
ATOM 1334 C CA . PRO A 1 177 ? 16.519 -3.026 -21.693 1.00 93.94 177 PRO A CA 1
ATOM 1335 C C . PRO A 1 177 ? 17.022 -3.569 -20.353 1.00 93.94 177 PRO A C 1
ATOM 1337 O O . PRO A 1 177 ? 18.073 -4.215 -20.259 1.00 93.94 177 PRO A O 1
ATOM 1340 N N . ARG A 1 178 ? 16.263 -3.319 -19.288 1.00 92.44 178 ARG A N 1
ATOM 1341 C CA . ARG A 1 178 ? 16.654 -3.734 -17.935 1.00 92.44 178 ARG A CA 1
ATOM 1342 C C . ARG A 1 178 ? 16.522 -5.251 -17.769 1.00 92.44 178 ARG A C 1
ATOM 1344 O O . ARG A 1 178 ? 15.465 -5.826 -18.022 1.00 92.44 178 ARG A O 1
ATOM 1351 N N . TRP A 1 179 ? 17.578 -5.899 -17.277 1.00 90.88 179 TRP A N 1
ATOM 1352 C CA . TRP A 1 179 ? 17.645 -7.358 -17.095 1.00 90.88 179 TRP A CA 1
ATOM 1353 C C . TRP A 1 179 ? 17.840 -7.750 -15.626 1.00 90.88 179 TRP A C 1
ATOM 1355 O O . TRP A 1 179 ? 18.495 -7.042 -14.855 1.00 90.88 179 TRP A O 1
ATOM 1365 N N . CYS A 1 180 ? 17.261 -8.882 -15.223 1.00 89.50 180 CYS A N 1
ATOM 1366 C CA . CYS A 1 180 ? 17.514 -9.525 -13.933 1.00 89.50 180 CYS A CA 1
ATOM 1367 C C . CYS A 1 180 ? 18.343 -10.796 -14.136 1.00 89.50 180 CYS A C 1
ATOM 1369 O O . CYS A 1 180 ? 17.863 -11.726 -14.783 1.00 89.50 180 CYS A O 1
ATOM 1371 N N . LEU A 1 181 ? 19.534 -10.872 -13.538 1.00 86.19 181 LEU A N 1
ATOM 1372 C CA . LEU A 1 181 ? 20.368 -12.078 -13.590 1.00 86.19 181 LEU A CA 1
ATOM 1373 C C . LEU A 1 181 ? 19.740 -13.222 -12.782 1.00 86.19 181 LEU A C 1
ATOM 1375 O O . LEU A 1 181 ? 19.632 -14.348 -13.260 1.00 86.19 181 LEU A O 1
ATOM 1379 N N . GLU A 1 182 ? 19.222 -12.906 -11.599 1.00 83.62 182 GLU A N 1
ATOM 1380 C CA . GLU A 1 182 ? 18.699 -13.869 -10.626 1.00 83.62 182 GLU A CA 1
ATOM 1381 C C . GLU A 1 182 ? 17.417 -14.564 -11.101 1.00 83.62 182 GLU A C 1
ATOM 1383 O O . GLU A 1 182 ? 17.166 -15.726 -10.769 1.00 83.62 182 GLU A O 1
ATOM 1388 N N . CYS A 1 183 ? 16.591 -13.847 -11.869 1.00 85.50 183 CYS A N 1
ATOM 1389 C CA . CYS A 1 183 ? 15.339 -14.359 -12.431 1.00 85.50 183 CYS A CA 1
ATOM 1390 C C . CYS A 1 183 ? 15.455 -14.752 -13.911 1.00 85.50 183 CYS A C 1
ATOM 1392 O O . CYS A 1 183 ? 14.535 -15.382 -14.436 1.00 85.50 183 CYS A O 1
ATOM 1394 N N . ALA A 1 184 ? 16.562 -14.380 -14.564 1.00 88.38 184 ALA A N 1
ATOM 1395 C CA . ALA A 1 184 ? 16.797 -14.533 -15.997 1.00 88.38 184 ALA A CA 1
ATOM 1396 C C . ALA A 1 184 ? 15.625 -14.025 -16.858 1.00 88.38 184 ALA A C 1
ATOM 1398 O O . ALA A 1 184 ? 15.137 -14.727 -17.749 1.00 88.38 184 ALA A O 1
ATOM 1399 N N . CYS A 1 185 ? 15.149 -12.812 -16.563 1.00 88.88 185 CYS A N 1
ATOM 1400 C CA . CYS A 1 185 ? 14.032 -12.190 -17.267 1.00 88.88 185 CYS A CA 1
ATOM 1401 C C . CYS A 1 185 ? 14.248 -10.687 -17.487 1.00 88.88 185 CYS A C 1
ATOM 1403 O O . CYS A 1 185 ? 14.912 -10.005 -16.695 1.00 88.88 185 CYS A O 1
ATOM 1405 N N . TRP A 1 186 ? 13.633 -10.167 -18.551 1.00 91.44 186 TRP A N 1
ATOM 1406 C CA . TRP A 1 186 ? 13.501 -8.732 -18.789 1.00 91.44 186 TRP A CA 1
ATOM 1407 C C . TRP A 1 186 ? 12.585 -8.122 -17.729 1.00 91.44 186 TRP A C 1
ATOM 1409 O O . TRP A 1 186 ? 11.540 -8.693 -17.415 1.00 91.44 186 TRP A O 1
ATOM 1419 N N . LYS A 1 187 ? 12.993 -6.992 -17.148 1.00 90.81 187 LYS A N 1
ATOM 1420 C CA . LYS A 1 187 ? 12.218 -6.271 -16.134 1.00 90.81 187 LYS A CA 1
ATOM 1421 C C . LYS A 1 187 ? 11.275 -5.297 -16.840 1.00 90.81 187 LYS A C 1
ATOM 1423 O O . LYS A 1 187 ? 11.780 -4.363 -17.466 1.00 90.81 187 LYS A O 1
ATOM 1428 N N . PRO A 1 188 ? 9.945 -5.455 -16.716 1.00 90.00 188 PRO A N 1
ATOM 1429 C CA . PRO A 1 188 ? 9.017 -4.413 -17.133 1.00 90.00 188 PRO A CA 1
ATOM 1430 C C . PRO A 1 188 ? 9.292 -3.092 -16.410 1.00 90.00 188 PRO A C 1
ATOM 1432 O O . PRO A 1 188 ? 10.023 -3.037 -15.407 1.00 90.00 188 PRO A O 1
ATOM 1435 N N . ASP A 1 189 ? 8.687 -2.018 -16.897 1.00 90.94 189 ASP A N 1
ATOM 1436 C CA . ASP A 1 189 ? 8.836 -0.707 -16.280 1.00 90.94 189 ASP A CA 1
ATOM 1437 C C . ASP A 1 189 ? 8.397 -0.733 -14.814 1.00 90.94 189 ASP A C 1
ATOM 1439 O O . ASP A 1 189 ? 7.472 -1.445 -14.434 1.00 90.94 189 ASP A O 1
ATOM 1443 N N . ARG A 1 190 ? 9.133 -0.005 -13.965 1.00 89.75 190 ARG A N 1
ATOM 1444 C CA . ARG A 1 190 ? 8.872 0.108 -12.515 1.00 89.75 190 ARG A CA 1
ATOM 1445 C C . ARG A 1 190 ? 8.888 -1.213 -11.720 1.00 89.75 190 ARG A C 1
ATOM 1447 O O . ARG A 1 190 ? 8.535 -1.235 -10.545 1.00 89.75 190 ARG A O 1
ATOM 1454 N N . THR A 1 191 ? 9.351 -2.315 -12.318 1.00 89.50 191 THR A N 1
ATOM 1455 C CA . THR A 1 191 ? 9.543 -3.592 -11.610 1.00 89.50 191 THR A CA 1
ATOM 1456 C C . THR A 1 191 ? 10.958 -3.748 -11.053 1.00 89.50 191 THR A C 1
ATOM 1458 O O . THR A 1 191 ? 11.946 -3.293 -11.639 1.00 89.50 191 THR A O 1
ATOM 1461 N N . HIS A 1 192 ? 11.060 -4.436 -9.915 1.00 86.50 192 HIS A N 1
ATOM 1462 C CA . HIS A 1 192 ? 12.312 -4.682 -9.203 1.00 86.50 192 HIS A CA 1
ATOM 1463 C C . HIS A 1 192 ? 12.408 -6.150 -8.771 1.00 86.50 192 HIS A C 1
ATOM 1465 O O . HIS A 1 192 ? 11.392 -6.816 -8.575 1.00 86.50 192 HIS A O 1
ATOM 1471 N N . HIS A 1 193 ? 13.634 -6.661 -8.641 1.00 87.50 193 HIS A N 1
ATOM 1472 C CA . HIS A 1 193 ? 13.873 -7.965 -8.024 1.00 87.50 193 HIS A CA 1
ATOM 1473 C C . HIS A 1 193 ? 13.730 -7.830 -6.509 1.00 87.50 193 HIS A C 1
ATOM 1475 O O . HIS A 1 193 ? 14.354 -6.953 -5.915 1.00 87.50 193 HIS A O 1
ATOM 1481 N N . CYS A 1 194 ? 12.935 -8.700 -5.899 1.00 83.81 194 CYS A N 1
ATOM 1482 C CA . CYS A 1 194 ? 12.793 -8.793 -4.458 1.00 83.81 194 CYS A CA 1
ATOM 1483 C C . CYS A 1 194 ? 13.500 -10.062 -3.975 1.00 83.81 194 CYS A C 1
ATOM 1485 O O . CYS A 1 194 ? 13.057 -11.174 -4.272 1.00 83.81 194 CYS A O 1
ATOM 1487 N N . SER A 1 195 ? 14.585 -9.896 -3.216 1.00 81.19 195 SER A N 1
ATOM 1488 C CA . SER A 1 195 ? 15.349 -11.006 -2.632 1.00 81.19 195 SER A CA 1
ATOM 1489 C C . SER A 1 195 ? 14.536 -11.809 -1.615 1.00 81.19 195 SER A C 1
ATOM 1491 O O . SER A 1 195 ? 14.733 -13.019 -1.507 1.00 81.19 195 SER A O 1
ATOM 1493 N N . ASP A 1 196 ? 13.589 -11.169 -0.920 1.00 77.50 196 ASP A N 1
ATOM 1494 C CA . ASP A 1 196 ? 12.709 -11.830 0.054 1.00 77.50 196 ASP A CA 1
ATOM 1495 C C . ASP A 1 196 ? 11.754 -12.823 -0.614 1.00 77.50 196 ASP A C 1
ATOM 1497 O O . ASP A 1 196 ? 11.451 -13.877 -0.058 1.00 77.50 196 ASP A O 1
ATOM 1501 N N . LEU A 1 197 ? 11.310 -12.502 -1.832 1.00 77.31 197 LEU A N 1
ATOM 1502 C CA . LEU A 1 197 ? 10.426 -13.345 -2.640 1.00 77.31 197 LEU A CA 1
ATOM 1503 C C . LEU A 1 197 ? 11.196 -14.235 -3.628 1.00 77.31 197 LEU A C 1
ATOM 1505 O O . LEU A 1 197 ? 10.639 -15.192 -4.167 1.00 77.31 197 LEU A O 1
ATOM 1509 N N . GLY A 1 198 ? 12.458 -13.899 -3.911 1.00 77.88 198 GLY A N 1
ATOM 1510 C CA . GLY A 1 198 ? 13.282 -14.537 -4.938 1.00 77.88 198 GLY A CA 1
ATOM 1511 C C . GLY A 1 198 ? 12.752 -14.340 -6.364 1.00 77.88 198 GLY A C 1
ATOM 1512 O O . GLY A 1 198 ? 12.986 -15.189 -7.228 1.00 77.88 198 GLY A O 1
ATOM 1513 N N . ARG A 1 199 ? 11.990 -13.267 -6.618 1.00 82.31 199 ARG A N 1
ATOM 1514 C CA . ARG A 1 199 ? 11.292 -13.005 -7.892 1.00 82.31 199 ARG A CA 1
ATOM 1515 C C . ARG A 1 199 ? 11.284 -11.516 -8.241 1.00 82.31 199 ARG A C 1
ATOM 1517 O O . ARG A 1 199 ? 11.476 -10.670 -7.374 1.00 82.31 199 ARG A O 1
ATOM 1524 N N . VAL A 1 200 ? 11.045 -11.196 -9.516 1.00 83.12 200 VAL A N 1
ATOM 1525 C CA . VAL A 1 200 ? 10.725 -9.825 -9.948 1.00 83.12 200 VAL A CA 1
ATOM 1526 C C . VAL A 1 200 ? 9.254 -9.545 -9.643 1.00 83.12 200 VAL A C 1
ATOM 1528 O O . VAL A 1 200 ? 8.377 -10.276 -10.108 1.00 83.12 200 VAL A O 1
ATOM 1531 N N . GLY A 1 201 ? 9.010 -8.507 -8.844 1.00 81.81 201 GLY A N 1
ATOM 1532 C CA . GLY A 1 201 ? 7.704 -8.151 -8.288 1.00 81.81 201 GLY A CA 1
ATOM 1533 C C . GLY A 1 201 ? 7.759 -7.940 -6.771 1.00 81.81 201 GLY A C 1
ATOM 1534 O O . GLY A 1 201 ? 8.820 -8.028 -6.155 1.00 81.81 201 GLY A O 1
ATOM 1535 N N . GLY A 1 202 ? 6.608 -7.650 -6.165 1.00 79.94 202 GLY A N 1
ATOM 1536 C CA . GLY A 1 202 ? 6.477 -7.373 -4.732 1.00 79.94 202 GLY A CA 1
ATOM 1537 C C . GLY A 1 202 ? 5.138 -7.857 -4.175 1.00 79.94 202 GLY A C 1
ATOM 1538 O O . GLY A 1 202 ? 4.258 -8.241 -4.938 1.00 79.94 202 GLY A O 1
ATOM 1539 N N . ILE A 1 203 ? 4.989 -7.854 -2.846 1.00 82.44 203 ILE A N 1
ATOM 1540 C CA . ILE A 1 203 ? 3.716 -8.193 -2.173 1.00 82.44 203 ILE A CA 1
ATOM 1541 C C . ILE A 1 203 ? 2.690 -7.072 -2.375 1.00 82.44 203 ILE A C 1
ATOM 1543 O O . ILE A 1 203 ? 1.533 -7.327 -2.706 1.00 82.44 203 ILE A O 1
ATOM 1547 N N . VAL A 1 204 ? 3.134 -5.826 -2.194 1.00 89.38 204 VAL A N 1
ATOM 1548 C CA . VAL A 1 204 ? 2.380 -4.627 -2.565 1.00 89.38 204 VAL A CA 1
ATOM 1549 C C . VAL A 1 204 ? 2.893 -4.190 -3.933 1.00 89.38 204 VAL A C 1
ATOM 1551 O O . VAL A 1 204 ? 3.998 -3.661 -4.053 1.00 89.38 204 VAL A O 1
ATOM 1554 N N . SER A 1 205 ? 2.125 -4.504 -4.969 1.00 87.06 205 SER A N 1
ATOM 1555 C CA . SER A 1 205 ? 2.486 -4.350 -6.379 1.00 87.06 205 SER A CA 1
ATOM 1556 C C . SER A 1 205 ? 1.302 -3.790 -7.168 1.00 87.06 205 SER A C 1
ATOM 1558 O O . SER A 1 205 ? 0.270 -3.444 -6.594 1.00 87.06 205 SER A O 1
ATOM 1560 N N . GLU A 1 206 ? 1.446 -3.685 -8.488 1.00 87.50 206 GLU A N 1
ATOM 1561 C CA . GLU A 1 206 ? 0.409 -3.186 -9.396 1.00 87.50 206 GLU A CA 1
ATOM 1562 C C . GLU A 1 206 ? -0.966 -3.828 -9.142 1.00 87.50 206 GLU A C 1
ATOM 1564 O O . GLU A 1 206 ? -1.967 -3.121 -9.040 1.00 87.50 206 GLU A O 1
ATOM 1569 N N . THR A 1 207 ? -1.015 -5.150 -8.948 1.00 89.62 207 THR A N 1
ATOM 1570 C CA . THR A 1 207 ? -2.278 -5.884 -8.787 1.00 89.62 207 THR A CA 1
ATOM 1571 C C . THR A 1 207 ? -2.919 -5.706 -7.412 1.00 89.62 207 THR A C 1
ATOM 1573 O O . THR A 1 207 ? -4.138 -5.808 -7.281 1.00 89.62 207 THR A O 1
ATOM 1576 N N . THR A 1 208 ? -2.124 -5.416 -6.379 1.00 92.06 208 THR A N 1
ATOM 1577 C CA . THR A 1 208 ? -2.569 -5.401 -4.975 1.00 92.06 208 THR A CA 1
ATOM 1578 C C . THR A 1 208 ? -2.648 -4.001 -4.365 1.00 92.06 208 THR A C 1
ATOM 1580 O O . THR A 1 208 ? -3.309 -3.827 -3.338 1.00 92.06 208 THR A O 1
ATOM 1583 N N . MET A 1 209 ? -2.048 -2.984 -4.999 1.00 92.56 209 MET A N 1
ATOM 1584 C CA . MET A 1 209 ? -1.931 -1.618 -4.468 1.00 92.56 209 MET A CA 1
ATOM 1585 C C . MET A 1 209 ? -3.283 -1.009 -4.073 1.00 92.56 209 MET A C 1
ATOM 1587 O O . MET A 1 209 ? -3.420 -0.441 -2.989 1.00 92.56 209 MET A O 1
ATOM 1591 N N . LYS A 1 210 ? -4.310 -1.171 -4.915 1.00 94.00 210 LYS A N 1
ATOM 1592 C CA . LYS A 1 210 ? -5.664 -0.664 -4.644 1.00 94.00 210 LYS A CA 1
ATOM 1593 C C . LYS A 1 210 ? -6.256 -1.256 -3.364 1.00 94.00 210 LYS A C 1
ATOM 1595 O O . LYS A 1 210 ? -6.784 -0.524 -2.529 1.00 94.00 210 LYS A O 1
ATOM 1600 N N . PHE A 1 211 ? -6.168 -2.574 -3.204 1.00 94.56 211 PHE A N 1
ATOM 1601 C CA . PHE A 1 211 ? -6.715 -3.264 -2.034 1.00 94.56 211 PHE A CA 1
ATOM 1602 C C . PHE A 1 211 ? -5.906 -2.960 -0.775 1.00 94.56 211 PHE A C 1
ATOM 1604 O O . PHE A 1 211 ? -6.483 -2.817 0.298 1.00 94.56 211 PHE A O 1
ATOM 1611 N N . PHE A 1 212 ? -4.591 -2.787 -0.910 1.00 95.44 212 PHE A N 1
ATOM 1612 C CA . PHE A 1 212 ? -3.725 -2.359 0.183 1.00 95.44 212 PHE A CA 1
ATOM 1613 C C . PHE A 1 212 ? -4.087 -0.955 0.698 1.00 95.44 212 PHE A C 1
ATOM 1615 O O . PHE A 1 212 ? -4.220 -0.759 1.908 1.00 95.44 212 PHE A O 1
ATOM 1622 N N . LEU A 1 213 ? -4.328 0.005 -0.200 1.00 96.06 213 LEU A N 1
ATOM 1623 C CA . LEU A 1 213 ? -4.808 1.346 0.159 1.00 96.06 213 LEU A CA 1
ATOM 1624 C C . LEU A 1 213 ? -6.171 1.310 0.864 1.00 96.06 213 LEU A C 1
ATOM 1626 O O . LEU A 1 213 ? -6.353 1.967 1.885 1.00 96.06 213 LEU A O 1
ATOM 1630 N N . GLN A 1 214 ? -7.119 0.518 0.353 1.00 96.31 214 GLN A N 1
ATOM 1631 C CA . GLN A 1 214 ? -8.436 0.358 0.981 1.00 96.31 214 GLN A CA 1
ATOM 1632 C C . GLN A 1 214 ? -8.332 -0.282 2.370 1.00 96.31 214 GLN A C 1
ATOM 1634 O O . GLN A 1 214 ? -8.933 0.207 3.324 1.00 96.31 214 GLN A O 1
ATOM 1639 N N . PHE A 1 215 ? -7.543 -1.350 2.498 1.00 96.31 215 PHE A N 1
ATOM 1640 C CA . PHE A 1 215 ? -7.312 -2.029 3.769 1.00 96.31 215 PHE A CA 1
ATOM 1641 C C . PHE A 1 215 ? -6.700 -1.086 4.809 1.00 96.31 215 PHE A C 1
ATOM 1643 O O . PHE A 1 215 ? -7.227 -0.982 5.912 1.00 96.31 215 PHE A O 1
ATOM 1650 N N . THR A 1 216 ? -5.629 -0.369 4.461 1.00 97.00 216 THR A N 1
ATOM 1651 C CA . THR A 1 216 ? -4.949 0.547 5.395 1.00 97.00 216 THR A CA 1
ATOM 1652 C C . THR A 1 216 ? -5.833 1.729 5.798 1.00 97.00 216 THR A C 1
ATOM 1654 O O . THR A 1 216 ? -5.829 2.109 6.969 1.00 97.00 216 THR A O 1
ATOM 1657 N N . PHE A 1 217 ? -6.663 2.244 4.884 1.00 97.75 217 PHE A N 1
ATOM 1658 C CA . PHE A 1 217 ? -7.674 3.255 5.199 1.00 97.75 217 PHE A CA 1
ATOM 1659 C C . PHE A 1 217 ? -8.687 2.751 6.235 1.00 97.75 217 PHE A C 1
ATOM 1661 O O . PHE A 1 217 ? -8.827 3.353 7.301 1.00 97.75 217 PHE A O 1
ATOM 1668 N N . TYR A 1 218 ? -9.362 1.628 5.968 1.00 98.06 218 TYR A N 1
ATOM 1669 C CA . TYR A 1 218 ? -10.375 1.109 6.892 1.00 98.06 218 TYR A CA 1
ATOM 1670 C C . TYR A 1 218 ? -9.772 0.601 8.205 1.00 98.06 218 TYR A C 1
ATOM 1672 O O . TYR A 1 218 ? -10.379 0.797 9.252 1.00 98.06 218 TYR A O 1
ATOM 1680 N N . ALA A 1 219 ? -8.551 0.058 8.188 1.00 97.56 219 ALA A N 1
ATOM 1681 C CA . ALA A 1 219 ? -7.820 -0.283 9.405 1.00 97.56 219 ALA A CA 1
ATOM 1682 C C . ALA A 1 219 ? -7.521 0.962 10.259 1.00 97.56 219 ALA A C 1
ATOM 1684 O O . ALA A 1 219 ? -7.691 0.919 11.479 1.00 97.56 219 ALA A O 1
ATOM 1685 N N . SER A 1 220 ? -7.144 2.089 9.637 1.00 98.00 220 SER A N 1
ATOM 1686 C CA . SER A 1 220 ? -6.956 3.354 10.359 1.00 98.00 220 SER A CA 1
ATOM 1687 C C . SER A 1 220 ? -8.267 3.842 10.983 1.00 98.00 220 SER A C 1
ATOM 1689 O O . SER A 1 220 ? -8.288 4.178 12.163 1.00 98.00 220 SER A O 1
ATOM 1691 N N . LEU A 1 221 ? -9.387 3.761 10.257 1.00 98.12 221 LEU A N 1
ATOM 1692 C CA . LEU A 1 221 ? -10.700 4.129 10.787 1.00 98.12 221 LEU A CA 1
ATOM 1693 C C . LEU A 1 221 ? -11.148 3.201 11.928 1.00 98.12 221 LEU A C 1
ATOM 1695 O O . LEU A 1 221 ? -11.638 3.681 12.946 1.00 98.12 221 LEU A O 1
ATOM 1699 N N . LEU A 1 222 ? -10.941 1.888 11.792 1.00 98.31 222 LEU A N 1
ATOM 1700 C CA . LEU A 1 222 ? -11.261 0.903 12.827 1.00 98.31 222 LEU A CA 1
ATOM 1701 C C . LEU A 1 222 ? -10.473 1.187 14.109 1.00 98.31 222 LEU A C 1
ATOM 1703 O O . LEU A 1 222 ? -11.053 1.265 15.188 1.00 98.31 222 LEU A O 1
ATOM 1707 N N . SER A 1 223 ? -9.157 1.382 13.988 1.00 98.06 223 SER A N 1
ATOM 1708 C CA . SER A 1 223 ? -8.299 1.701 15.135 1.00 98.06 223 SER A CA 1
ATOM 1709 C C . SER A 1 223 ? -8.650 3.045 15.782 1.00 98.06 223 SER A C 1
ATOM 1711 O O . SER A 1 223 ? -8.637 3.135 17.007 1.00 98.06 223 SER A O 1
ATOM 1713 N N . LEU A 1 224 ? -9.058 4.049 14.994 1.00 98.31 224 LEU A N 1
ATOM 1714 C CA . LEU A 1 224 ? -9.554 5.326 15.508 1.00 98.31 224 LEU A CA 1
ATOM 1715 C C . LEU A 1 224 ? -10.853 5.157 16.300 1.00 98.31 224 LEU A C 1
ATOM 1717 O O . LEU A 1 224 ? -10.977 5.724 17.379 1.00 98.31 224 LEU A O 1
ATOM 1721 N N . ILE A 1 225 ? -11.804 4.367 15.793 1.00 97.75 225 ILE A N 1
ATOM 1722 C CA . ILE A 1 225 ? -13.063 4.089 16.496 1.00 97.75 225 ILE A CA 1
ATOM 1723 C C . ILE A 1 225 ? -12.778 3.389 17.824 1.00 97.75 225 ILE A C 1
ATOM 1725 O O . ILE A 1 225 ? -13.282 3.834 18.850 1.00 97.75 225 ILE A O 1
ATOM 1729 N N . VAL A 1 226 ? -11.942 2.341 17.824 1.00 98.00 226 VAL A N 1
ATOM 1730 C CA . VAL A 1 226 ? -11.553 1.647 19.064 1.00 98.00 226 VAL A CA 1
ATOM 1731 C C . VAL A 1 226 ? -10.917 2.635 20.040 1.00 98.00 226 VAL A C 1
ATOM 1733 O O . VAL A 1 226 ? -11.320 2.673 21.199 1.00 98.00 226 VAL A O 1
ATOM 1736 N N . LEU A 1 227 ? -9.974 3.461 19.576 1.00 98.06 227 LEU A N 1
ATOM 1737 C CA . LEU A 1 227 ? -9.287 4.451 20.404 1.00 98.06 227 LEU A CA 1
ATOM 1738 C C . LEU A 1 227 ? -10.264 5.454 21.028 1.00 98.06 227 LEU A C 1
ATOM 1740 O O . LEU A 1 227 ? -10.249 5.643 22.239 1.00 98.06 227 LEU A O 1
ATOM 1744 N N . VAL A 1 228 ? -11.117 6.079 20.215 1.00 96.88 228 VAL A N 1
ATOM 1745 C CA . VAL A 1 228 ? -12.058 7.110 20.673 1.00 96.88 228 VAL A CA 1
ATOM 1746 C C . VAL A 1 228 ? -13.077 6.516 21.638 1.00 96.88 228 VAL A C 1
ATOM 1748 O O . VAL A 1 228 ? -13.268 7.058 22.722 1.00 96.88 228 VAL A O 1
ATOM 1751 N N . VAL A 1 229 ? -13.696 5.389 21.282 1.00 95.00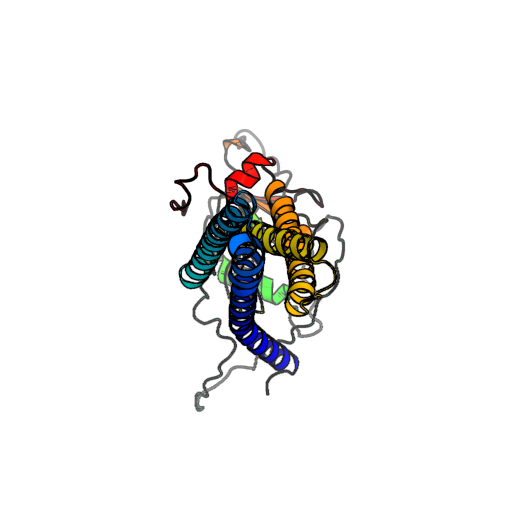 229 VAL A N 1
ATOM 1752 C CA . VAL A 1 229 ? -14.733 4.755 22.106 1.00 95.00 229 VAL A CA 1
ATOM 1753 C C . VAL A 1 229 ? -14.158 4.309 23.451 1.00 95.00 229 VAL A C 1
ATOM 1755 O O . VAL A 1 229 ? -14.713 4.651 24.490 1.00 95.00 229 VAL A O 1
ATOM 1758 N N . THR A 1 230 ? -13.016 3.615 23.457 1.00 94.44 230 THR A N 1
ATOM 1759 C CA . THR A 1 230 ? -12.402 3.146 24.714 1.00 94.44 230 THR A CA 1
ATOM 1760 C C . THR A 1 230 ? -11.869 4.291 25.577 1.00 94.44 230 THR A C 1
ATOM 1762 O O . THR A 1 230 ? -12.021 4.242 26.797 1.00 94.44 230 THR A O 1
ATOM 1765 N N . ALA A 1 231 ? -11.312 5.350 24.977 1.00 94.00 231 ALA A N 1
ATOM 1766 C CA . ALA A 1 231 ? -10.850 6.522 25.719 1.00 94.00 231 ALA A CA 1
ATOM 1767 C C . ALA A 1 231 ? -12.012 7.297 26.353 1.00 94.00 231 ALA A C 1
ATOM 1769 O O . ALA A 1 231 ? -11.937 7.645 27.529 1.00 94.00 231 ALA A O 1
ATOM 1770 N N . LEU A 1 232 ? -13.101 7.530 25.611 1.00 91.69 232 LEU A N 1
ATOM 1771 C CA . LEU A 1 232 ? -14.283 8.213 26.142 1.00 91.69 232 LEU A CA 1
ATOM 1772 C C . LEU A 1 232 ? -14.924 7.418 27.284 1.00 91.69 232 LEU A C 1
ATOM 1774 O O . LEU A 1 232 ? -15.252 8.009 28.311 1.00 91.69 232 LEU A O 1
ATOM 1778 N N . SER A 1 233 ? -15.028 6.091 27.159 1.00 89.56 233 SER A N 1
ATOM 1779 C CA . SER A 1 233 ? -15.551 5.247 28.240 1.00 89.56 233 SER A CA 1
ATOM 1780 C C . SER A 1 233 ? -14.726 5.346 29.524 1.00 89.56 233 SER A C 1
ATOM 1782 O O . SER A 1 233 ? -15.310 5.437 30.598 1.00 89.56 233 SER A O 1
ATOM 1784 N N . LEU A 1 234 ? -13.392 5.423 29.433 1.00 88.81 234 LEU A N 1
ATOM 1785 C CA . LEU A 1 234 ? -12.543 5.632 30.614 1.00 88.81 234 LEU A CA 1
ATOM 1786 C C . LEU A 1 234 ? -12.781 6.989 31.286 1.00 88.81 234 LEU A C 1
ATOM 1788 O O . LEU A 1 234 ? -12.684 7.084 32.503 1.00 88.81 234 LEU A O 1
ATOM 1792 N N . THR A 1 235 ? -13.100 8.041 30.523 1.00 87.44 235 THR A N 1
ATOM 1793 C CA . THR A 1 235 ? -13.398 9.361 31.115 1.00 87.44 235 THR A CA 1
ATOM 1794 C C . THR A 1 235 ? -14.742 9.416 31.836 1.00 87.44 235 THR A C 1
ATOM 1796 O O . THR A 1 235 ? -14.944 10.275 32.689 1.00 87.44 235 THR A O 1
ATOM 1799 N N . GLN A 1 236 ? -15.664 8.521 31.480 1.00 83.00 236 GLN A N 1
ATOM 1800 C CA . GLN A 1 236 ? -16.998 8.440 32.075 1.00 83.00 236 GLN A CA 1
ATOM 1801 C C . GLN A 1 236 ? -17.023 7.555 33.330 1.00 83.00 236 GLN A C 1
ATOM 1803 O O . GLN A 1 236 ? -17.960 7.644 34.127 1.00 83.00 236 GLN A O 1
ATOM 1808 N N . ASP A 1 237 ? -15.999 6.723 33.529 1.00 75.19 237 ASP A N 1
ATOM 1809 C CA . ASP A 1 237 ? -15.879 5.865 34.701 1.00 75.19 237 ASP A CA 1
ATOM 1810 C C . ASP A 1 237 ? -15.310 6.657 35.892 1.00 75.19 237 ASP A C 1
ATOM 1812 O O . ASP A 1 237 ? -14.157 7.085 35.906 1.00 75.19 237 ASP A O 1
ATOM 1816 N N . ASN A 1 238 ? -16.131 6.841 36.933 1.00 66.06 238 ASN A N 1
ATOM 1817 C CA . ASN A 1 238 ? -15.780 7.536 38.182 1.00 66.06 238 ASN A CA 1
ATOM 1818 C C . ASN A 1 238 ? -14.839 6.697 39.081 1.00 66.06 238 ASN A C 1
ATOM 1820 O O . ASN A 1 238 ? -15.160 6.421 40.237 1.00 66.06 238 ASN A O 1
ATOM 1824 N N . GLY A 1 239 ? -13.685 6.275 38.557 1.00 64.38 239 GLY A N 1
ATOM 1825 C CA . GLY A 1 239 ? -12.619 5.612 39.320 1.00 64.38 239 GLY A CA 1
ATOM 1826 C C . GLY A 1 239 ? -12.569 4.082 39.237 1.00 64.38 239 GLY A C 1
ATOM 1827 O O . GLY A 1 239 ? -11.719 3.488 39.901 1.00 64.38 239 GLY A O 1
ATOM 1828 N N . ASP A 1 240 ? -13.413 3.441 38.419 1.00 69.62 240 ASP A N 1
ATOM 1829 C CA . ASP A 1 240 ? -13.278 2.013 38.093 1.00 69.62 240 ASP A CA 1
ATOM 1830 C C . ASP A 1 240 ? -12.336 1.836 36.893 1.00 69.62 240 ASP A C 1
ATOM 1832 O O . ASP A 1 240 ? -12.726 1.899 35.726 1.00 69.62 240 ASP A O 1
ATOM 1836 N N . ASN A 1 241 ? -11.045 1.697 37.188 1.00 70.75 241 ASN A N 1
ATOM 1837 C CA . ASN A 1 241 ? -9.999 1.605 36.176 1.00 70.75 241 ASN A CA 1
ATOM 1838 C C . ASN A 1 241 ? -9.911 0.175 35.616 1.00 70.75 241 ASN A C 1
ATOM 1840 O O . ASN A 1 241 ? -9.061 -0.613 36.040 1.00 70.75 241 ASN A O 1
ATOM 1844 N N . ASP A 1 242 ? -10.757 -0.163 34.637 1.00 86.88 242 ASP A N 1
ATOM 1845 C CA . ASP A 1 242 ? -10.650 -1.441 33.920 1.00 86.88 242 ASP A CA 1
ATOM 1846 C C . ASP A 1 242 ? -9.322 -1.486 33.139 1.00 86.88 242 ASP A C 1
ATOM 1848 O O . ASP A 1 242 ? -9.135 -0.826 32.109 1.00 86.88 242 ASP A O 1
ATOM 1852 N N . ALA A 1 243 ? -8.383 -2.295 33.635 1.00 91.50 243 ALA A N 1
ATOM 1853 C CA . ALA A 1 243 ? -7.057 -2.459 33.048 1.00 91.50 243 ALA A CA 1
ATOM 1854 C C . ALA A 1 243 ? -7.108 -2.891 31.571 1.00 91.50 243 ALA A C 1
ATOM 1856 O O . ALA A 1 243 ? -6.211 -2.541 30.800 1.00 91.50 243 ALA A O 1
ATOM 1857 N N . GLN A 1 244 ? -8.154 -3.615 31.150 1.00 93.19 244 GLN A N 1
ATOM 1858 C CA . GLN A 1 244 ? -8.320 -4.018 29.754 1.00 93.19 244 GLN A CA 1
ATOM 1859 C C . GLN A 1 244 ? -8.660 -2.825 28.857 1.00 93.19 244 GLN A C 1
ATOM 1861 O O . GLN A 1 244 ? -8.142 -2.756 27.744 1.00 93.19 244 GLN A O 1
ATOM 1866 N N . LEU A 1 245 ? -9.463 -1.865 29.331 1.00 92.12 245 LEU A N 1
ATOM 1867 C CA . LEU A 1 245 ? -9.759 -0.640 28.579 1.00 92.12 245 LEU A CA 1
ATOM 1868 C C . LEU A 1 245 ? -8.514 0.241 28.446 1.00 92.12 245 LEU A C 1
ATOM 1870 O O . LEU A 1 245 ? -8.233 0.735 27.356 1.00 92.12 245 LEU A O 1
ATOM 1874 N N . ILE A 1 246 ? -7.732 0.389 29.521 1.00 93.56 246 ILE A N 1
ATOM 1875 C CA . ILE A 1 246 ? -6.466 1.140 29.483 1.00 93.56 246 ILE A CA 1
ATOM 1876 C C . ILE A 1 246 ? -5.505 0.504 28.470 1.00 93.56 246 ILE A C 1
ATOM 1878 O O . ILE A 1 246 ? -4.930 1.198 27.626 1.00 93.56 246 ILE A O 1
ATOM 1882 N N . ALA A 1 247 ? -5.371 -0.826 28.501 1.00 95.94 247 ALA A N 1
ATOM 1883 C CA . ALA A 1 247 ? -4.578 -1.555 27.518 1.00 95.94 247 ALA A CA 1
ATOM 1884 C C . ALA A 1 247 ? -5.121 -1.371 26.089 1.00 95.94 247 ALA A C 1
ATOM 1886 O O . ALA A 1 247 ? -4.335 -1.194 25.158 1.00 95.94 247 ALA A O 1
ATOM 1887 N N . ALA A 1 248 ? -6.445 -1.371 25.903 1.00 95.88 248 ALA A N 1
ATOM 1888 C CA . ALA A 1 248 ? -7.071 -1.185 24.596 1.00 95.88 248 ALA A CA 1
ATOM 1889 C C . ALA A 1 248 ? -6.790 0.201 24.014 1.00 95.88 248 ALA A C 1
ATOM 1891 O O . ALA A 1 248 ? -6.452 0.287 22.836 1.00 95.88 248 ALA A O 1
ATOM 1892 N N . VAL A 1 249 ? -6.840 1.259 24.829 1.00 97.06 249 VAL A N 1
ATOM 1893 C CA . VAL A 1 249 ? -6.456 2.618 24.416 1.00 97.06 249 VAL A CA 1
ATOM 1894 C C . VAL A 1 249 ? -5.002 2.646 23.950 1.00 97.06 249 VAL A C 1
ATOM 1896 O O . VAL A 1 249 ? -4.719 3.140 22.859 1.00 97.06 249 VAL A O 1
ATOM 1899 N N . ALA A 1 250 ? -4.081 2.077 24.734 1.00 97.19 250 ALA A N 1
ATOM 1900 C CA . ALA A 1 250 ? -2.661 2.056 24.387 1.00 97.19 250 ALA A CA 1
ATOM 1901 C C . ALA A 1 250 ? -2.398 1.302 23.070 1.00 97.19 250 ALA A C 1
ATOM 1903 O O . ALA A 1 250 ? -1.712 1.814 22.182 1.00 97.19 250 ALA A O 1
ATOM 1904 N N . VAL A 1 251 ? -2.985 0.111 22.912 1.00 97.00 251 VAL A N 1
ATOM 1905 C CA . VAL A 1 251 ? -2.854 -0.694 21.689 1.00 97.00 251 VAL A CA 1
ATOM 1906 C C . VAL A 1 251 ? -3.493 0.026 20.499 1.00 97.00 251 VAL A C 1
ATOM 1908 O O . VAL A 1 251 ? -2.849 0.176 19.461 1.00 97.00 251 VAL A O 1
ATOM 1911 N N . ALA A 1 252 ? -4.718 0.534 20.640 1.00 97.75 252 ALA A N 1
ATOM 1912 C CA . ALA A 1 252 ? -5.423 1.231 19.567 1.00 97.75 252 ALA A CA 1
ATOM 1913 C C . ALA A 1 252 ? -4.688 2.499 19.113 1.00 97.75 252 ALA A C 1
ATOM 1915 O O . ALA A 1 252 ? -4.609 2.742 17.912 1.00 97.75 252 ALA A O 1
ATOM 1916 N N . ALA A 1 253 ? -4.087 3.260 20.034 1.00 98.19 253 ALA A N 1
ATOM 1917 C CA . ALA A 1 253 ? -3.292 4.441 19.703 1.00 98.19 253 ALA A CA 1
ATOM 1918 C C . ALA A 1 253 ? -2.068 4.094 18.843 1.00 98.19 253 ALA A C 1
ATOM 1920 O O . ALA A 1 253 ? -1.838 4.731 17.813 1.00 98.19 253 ALA A O 1
ATOM 1921 N N . VAL A 1 254 ? -1.314 3.053 19.218 1.00 97.62 254 VAL A N 1
ATOM 1922 C CA . VAL A 1 254 ? -0.156 2.593 18.435 1.00 97.62 254 VAL A CA 1
ATOM 1923 C C . VAL A 1 254 ? -0.599 2.142 17.045 1.00 97.62 254 VAL A C 1
ATOM 1925 O O . VAL A 1 254 ? -0.041 2.590 16.042 1.00 97.62 254 VAL A O 1
ATOM 1928 N N . PHE A 1 255 ? -1.634 1.303 16.965 1.00 96.31 255 PHE A N 1
ATOM 1929 C CA . PHE A 1 255 ? -2.156 0.834 15.682 1.00 96.31 255 PHE A CA 1
ATOM 1930 C C . PHE A 1 255 ? -2.694 1.975 14.818 1.00 96.31 255 PHE A C 1
ATOM 1932 O O . PHE A 1 255 ? -2.451 1.968 13.614 1.00 96.31 255 PHE A O 1
ATOM 1939 N N . PHE A 1 256 ? -3.356 2.969 15.412 1.00 98.25 256 PHE A N 1
ATOM 1940 C CA . PHE A 1 256 ? -3.862 4.130 14.689 1.00 98.25 256 PHE A CA 1
ATOM 1941 C C . PHE A 1 256 ? -2.734 4.944 14.066 1.00 98.25 256 PHE A C 1
ATOM 1943 O O . PHE A 1 256 ? -2.765 5.183 12.860 1.00 98.25 256 PHE A O 1
ATOM 1950 N N . VAL A 1 257 ? -1.705 5.297 14.844 1.00 98.12 257 VAL A N 1
ATOM 1951 C CA . VAL A 1 257 ? -0.547 6.061 14.348 1.00 98.12 257 VAL A CA 1
ATOM 1952 C C . VAL A 1 257 ? 0.162 5.317 13.213 1.00 98.12 257 VAL A C 1
ATOM 1954 O O . VAL A 1 257 ? 0.473 5.913 12.179 1.00 98.12 257 VAL A O 1
ATOM 1957 N N . PHE A 1 258 ? 0.372 4.007 13.358 1.00 96.38 258 PHE A N 1
ATOM 1958 C CA . PHE A 1 258 ? 0.979 3.200 12.298 1.00 96.38 258 PHE A CA 1
ATOM 1959 C C . PHE A 1 258 ? 0.082 3.099 11.057 1.00 96.38 258 PHE A C 1
ATOM 1961 O O . PHE A 1 258 ? 0.560 3.306 9.940 1.00 96.38 258 PHE A O 1
ATOM 1968 N N . ALA A 1 259 ? -1.211 2.814 11.226 1.00 96.81 259 ALA A N 1
ATOM 1969 C CA . ALA A 1 259 ? -2.141 2.640 10.115 1.00 96.81 259 ALA A CA 1
ATOM 1970 C C . ALA A 1 259 ? -2.342 3.941 9.327 1.00 96.81 259 ALA A C 1
ATOM 1972 O O . ALA A 1 259 ? -2.248 3.922 8.098 1.00 96.81 259 ALA A O 1
ATOM 1973 N N . ILE A 1 260 ? -2.547 5.075 10.011 1.00 97.94 260 ILE A N 1
ATOM 1974 C CA . ILE A 1 260 ? -2.696 6.377 9.350 1.00 97.94 260 ILE A CA 1
ATOM 1975 C C . ILE A 1 260 ? -1.391 6.826 8.689 1.00 97.94 260 ILE A C 1
ATOM 1977 O O . ILE A 1 260 ? -1.431 7.396 7.601 1.00 97.94 260 ILE A O 1
ATOM 1981 N N . GLY A 1 261 ? -0.233 6.517 9.284 1.00 97.88 261 GLY A N 1
ATOM 1982 C CA . GLY A 1 261 ? 1.076 6.798 8.693 1.00 97.88 261 GLY A CA 1
ATOM 1983 C C . GLY A 1 261 ? 1.311 6.016 7.399 1.00 97.88 261 GLY A C 1
ATOM 1984 O O . GLY A 1 261 ? 1.696 6.598 6.382 1.00 97.88 261 GLY A O 1
ATOM 1985 N N . ILE A 1 262 ? 1.021 4.709 7.401 1.00 96.31 262 ILE A N 1
ATOM 1986 C CA . ILE A 1 262 ? 1.135 3.861 6.205 1.00 96.31 262 ILE A CA 1
ATOM 1987 C C . ILE A 1 262 ? 0.147 4.318 5.130 1.00 96.31 262 ILE A C 1
ATOM 1989 O O . ILE A 1 262 ? 0.551 4.491 3.976 1.00 96.31 262 ILE A O 1
ATOM 1993 N N . PHE A 1 263 ? -1.119 4.546 5.491 1.00 97.75 263 PHE A N 1
ATOM 1994 C CA . PHE A 1 263 ? -2.127 5.040 4.554 1.00 97.75 263 PHE A CA 1
ATOM 1995 C C . PHE A 1 263 ? -1.712 6.391 3.963 1.00 97.75 263 PHE A C 1
ATOM 1997 O O . PHE A 1 263 ? -1.639 6.524 2.745 1.00 97.75 263 PHE A O 1
ATOM 2004 N N . GLY A 1 264 ? -1.369 7.365 4.808 1.00 97.56 264 GLY A N 1
ATOM 2005 C CA . GLY A 1 264 ? -1.007 8.718 4.396 1.00 97.56 264 GLY A CA 1
ATOM 2006 C C . GLY A 1 264 ? 0.220 8.748 3.490 1.00 97.56 264 GLY A C 1
ATOM 2007 O O . GLY A 1 264 ? 0.182 9.374 2.433 1.00 97.56 264 GLY A O 1
ATOM 2008 N N . ASN A 1 265 ? 1.281 8.013 3.837 1.00 96.25 265 ASN A N 1
ATOM 2009 C CA . ASN A 1 265 ? 2.473 7.924 2.993 1.00 96.25 265 ASN A CA 1
ATOM 2010 C C . ASN A 1 265 ? 2.172 7.246 1.646 1.00 96.25 265 ASN A C 1
ATOM 2012 O O . ASN A 1 265 ? 2.601 7.724 0.596 1.00 96.25 265 ASN A O 1
ATOM 2016 N N . THR A 1 266 ? 1.400 6.156 1.652 1.00 95.75 266 THR A N 1
ATOM 2017 C CA . THR A 1 266 ? 1.019 5.448 0.417 1.00 95.75 266 THR A CA 1
ATOM 2018 C C . THR A 1 266 ? 0.114 6.309 -0.459 1.00 95.75 266 THR A C 1
ATOM 2020 O O . THR A 1 266 ? 0.287 6.351 -1.675 1.00 95.75 266 THR A O 1
ATOM 2023 N N . PHE A 1 267 ? -0.805 7.058 0.145 1.00 96.38 267 PHE A N 1
ATOM 2024 C CA . PHE A 1 267 ? -1.684 7.980 -0.559 1.00 96.38 267 PHE A CA 1
ATOM 2025 C C . PHE A 1 267 ? -0.918 9.188 -1.122 1.00 96.38 267 PHE A C 1
ATOM 2027 O O . PHE A 1 267 ? -1.159 9.589 -2.257 1.00 96.38 267 PHE A O 1
ATOM 2034 N N . ALA A 1 268 ? 0.069 9.720 -0.395 1.00 95.88 268 ALA A N 1
ATOM 2035 C CA . ALA A 1 268 ? 0.961 10.774 -0.887 1.00 95.88 268 ALA A CA 1
ATOM 2036 C C . ALA A 1 268 ? 1.793 10.314 -2.105 1.00 95.88 268 ALA A C 1
ATOM 2038 O O . ALA A 1 268 ? 1.991 11.050 -3.077 1.00 95.88 268 ALA A O 1
ATOM 2039 N N . MET A 1 269 ? 2.256 9.065 -2.084 1.00 94.94 269 MET A N 1
ATOM 2040 C CA . MET A 1 269 ? 2.913 8.444 -3.233 1.00 94.94 269 MET A CA 1
ATOM 2041 C C . MET A 1 269 ? 1.936 8.209 -4.393 1.00 94.94 269 MET A C 1
ATOM 2043 O O . MET A 1 269 ? 2.289 8.456 -5.545 1.00 94.94 269 MET A O 1
ATOM 2047 N N . LEU A 1 270 ? 0.688 7.828 -4.104 1.00 95.50 270 LEU A N 1
ATOM 2048 C CA . LEU A 1 270 ? -0.361 7.677 -5.111 1.00 95.50 270 LEU A CA 1
ATOM 2049 C C . LEU A 1 270 ? -0.646 8.994 -5.841 1.00 95.50 270 LEU A C 1
ATOM 2051 O O . LEU A 1 270 ? -0.660 9.004 -7.067 1.00 95.50 270 LEU A O 1
ATOM 2055 N N . ILE A 1 271 ? -0.836 10.108 -5.124 1.00 96.25 271 ILE A N 1
ATOM 2056 C CA . ILE A 1 271 ? -1.136 11.407 -5.759 1.00 96.25 271 ILE A CA 1
ATOM 2057 C C . ILE A 1 271 ? 0.015 11.914 -6.634 1.00 96.25 271 ILE A C 1
ATOM 2059 O O . ILE A 1 271 ? -0.229 12.687 -7.553 1.00 96.25 271 ILE A O 1
ATOM 2063 N N . THR A 1 272 ? 1.246 11.456 -6.396 1.00 94.00 272 THR A N 1
ATOM 2064 C CA . THR A 1 272 ? 2.423 11.781 -7.219 1.00 94.00 272 THR A CA 1
ATOM 2065 C C . THR A 1 272 ? 2.807 10.654 -8.183 1.00 94.00 272 THR A C 1
ATOM 2067 O O . THR A 1 272 ? 3.836 10.748 -8.836 1.00 94.00 272 THR A O 1
ATOM 2070 N N . ASN A 1 273 ? 2.017 9.578 -8.288 1.00 94.81 273 ASN A N 1
ATOM 2071 C CA . ASN A 1 273 ? 2.333 8.374 -9.068 1.00 94.81 273 ASN A CA 1
ATOM 2072 C C . ASN A 1 273 ? 3.767 7.859 -8.853 1.00 94.81 273 ASN A C 1
ATOM 2074 O O . ASN A 1 273 ? 4.473 7.515 -9.802 1.00 94.81 273 ASN A O 1
ATOM 2078 N N . ARG A 1 274 ? 4.215 7.803 -7.599 1.00 92.75 274 ARG A N 1
ATOM 2079 C CA . ARG A 1 274 ? 5.506 7.223 -7.216 1.00 92.75 274 ARG A CA 1
ATOM 2080 C C . ARG A 1 274 ? 5.296 5.894 -6.508 1.00 92.75 274 ARG A C 1
ATOM 2082 O O . ARG A 1 274 ? 4.338 5.716 -5.766 1.00 92.75 274 ARG A O 1
ATOM 2089 N N . THR A 1 275 ? 6.213 4.961 -6.708 1.00 91.94 275 THR A N 1
ATOM 2090 C CA . THR A 1 275 ? 6.350 3.796 -5.832 1.00 91.94 275 THR A CA 1
ATOM 2091 C C . THR A 1 275 ? 7.277 4.131 -4.665 1.00 91.94 275 THR A C 1
ATOM 2093 O O . THR A 1 275 ? 8.037 5.102 -4.709 1.00 91.94 275 THR A O 1
ATOM 2096 N N . THR A 1 276 ? 7.271 3.305 -3.619 1.00 90.50 276 THR A N 1
ATOM 2097 C CA . THR A 1 276 ? 8.188 3.476 -2.481 1.00 90.50 276 THR A CA 1
ATOM 2098 C C . THR A 1 276 ? 9.651 3.452 -2.914 1.00 90.50 276 THR A C 1
ATOM 2100 O O . THR A 1 276 ? 10.435 4.272 -2.445 1.00 90.50 276 THR A O 1
ATOM 2103 N N . VAL A 1 277 ? 10.012 2.575 -3.856 1.00 86.31 277 VAL A N 1
ATOM 2104 C CA . VAL A 1 277 ? 11.384 2.469 -4.377 1.00 86.31 277 VAL A CA 1
ATOM 2105 C C . VAL A 1 277 ? 11.804 3.764 -5.077 1.00 86.31 277 VAL A C 1
ATOM 2107 O O . VAL A 1 277 ? 12.880 4.297 -4.812 1.00 86.31 277 VAL A O 1
ATOM 2110 N N . GLU A 1 278 ? 10.927 4.322 -5.907 1.00 88.69 278 GLU A N 1
ATOM 2111 C CA . GLU A 1 278 ? 11.183 5.576 -6.625 1.00 88.69 278 GLU A CA 1
ATOM 2112 C C . GLU A 1 278 ? 11.212 6.782 -5.673 1.00 88.69 278 GLU A C 1
ATOM 2114 O O . GLU A 1 278 ? 12.014 7.697 -5.845 1.00 88.69 278 GLU A O 1
ATOM 2119 N N . SER A 1 279 ? 10.384 6.775 -4.623 1.00 87.94 279 SER A N 1
ATOM 2120 C CA . SER A 1 279 ? 10.367 7.840 -3.615 1.00 87.94 279 SER A CA 1
ATOM 2121 C C . SER A 1 279 ? 11.622 7.858 -2.734 1.00 87.94 279 SER A C 1
ATOM 2123 O O . SER A 1 279 ? 11.956 8.908 -2.179 1.00 87.94 279 SER A O 1
ATOM 2125 N N . LEU A 1 280 ? 12.322 6.728 -2.592 1.00 86.00 280 LEU A N 1
ATOM 2126 C CA . LEU A 1 280 ? 13.638 6.673 -1.946 1.00 86.00 280 LEU A CA 1
ATOM 2127 C C . LEU A 1 280 ? 14.737 7.200 -2.884 1.00 86.00 280 LEU A C 1
ATOM 2129 O O . LEU A 1 280 ? 15.675 7.858 -2.438 1.00 86.00 280 LEU A O 1
ATOM 2133 N N . GLY A 1 281 ? 14.588 6.987 -4.192 1.00 80.38 281 GLY A N 1
ATOM 2134 C CA . GLY A 1 281 ? 15.485 7.473 -5.239 1.00 80.38 281 GLY A CA 1
ATOM 2135 C C . GLY A 1 281 ? 15.181 8.894 -5.726 1.00 80.38 281 GLY A C 1
ATOM 2136 O O . GLY A 1 281 ? 15.137 9.111 -6.932 1.00 80.38 281 GLY A O 1
ATOM 2137 N N . LYS A 1 282 ? 14.987 9.878 -4.834 1.00 66.88 282 LYS A N 1
ATOM 2138 C CA . LYS A 1 282 ? 14.504 11.235 -5.203 1.00 66.88 282 LYS A CA 1
ATOM 2139 C C . LYS A 1 282 ? 15.342 11.982 -6.253 1.00 66.88 282 LYS A C 1
ATOM 2141 O O . LYS A 1 282 ? 14.837 12.926 -6.848 1.00 66.88 282 LYS A O 1
ATOM 2146 N N . THR A 1 283 ? 16.597 11.595 -6.470 1.00 75.62 283 THR A N 1
ATOM 2147 C CA . THR A 1 283 ? 17.510 12.196 -7.459 1.00 75.62 283 THR A CA 1
ATOM 2148 C C . THR A 1 283 ? 17.772 11.300 -8.667 1.00 75.62 283 THR A C 1
ATOM 2150 O O . THR A 1 283 ? 18.654 11.612 -9.466 1.00 75.62 283 THR A O 1
ATOM 2153 N N . GLN A 1 284 ? 17.061 10.178 -8.800 1.00 78.81 284 GLN A N 1
ATOM 2154 C CA . GLN A 1 284 ? 17.252 9.285 -9.934 1.00 78.81 284 GLN A CA 1
ATOM 2155 C C . GLN A 1 284 ? 16.750 9.933 -11.225 1.00 78.81 284 GLN A C 1
ATOM 2157 O O . GLN A 1 284 ? 15.748 10.650 -11.241 1.00 78.81 284 GLN A O 1
ATOM 2162 N N . SER A 1 285 ? 17.498 9.694 -12.295 1.00 86.44 285 SER A N 1
ATOM 2163 C CA . SER A 1 285 ? 17.073 9.922 -13.668 1.00 86.44 285 SER A CA 1
ATOM 2164 C C . SER A 1 285 ? 16.644 8.591 -14.274 1.00 86.44 285 SER A C 1
ATOM 2166 O O . SER A 1 285 ? 17.181 7.531 -13.939 1.00 86.44 285 SER A O 1
ATOM 2168 N N . TYR A 1 286 ? 15.671 8.650 -15.173 1.00 91.12 286 TYR A N 1
ATOM 2169 C CA . TYR A 1 286 ? 15.210 7.500 -15.935 1.00 91.12 286 TYR A CA 1
ATOM 2170 C C . TYR A 1 286 ? 15.737 7.619 -17.356 1.00 91.12 286 TYR A C 1
ATOM 2172 O O . TYR A 1 286 ? 15.594 8.675 -17.968 1.00 91.12 286 TYR A O 1
ATOM 2180 N N . ALA A 1 287 ? 16.326 6.544 -17.873 1.00 93.50 287 ALA A N 1
ATOM 2181 C CA . ALA A 1 287 ? 16.667 6.431 -19.281 1.00 93.50 287 ALA A CA 1
ATOM 2182 C C . ALA A 1 287 ? 15.582 5.619 -20.000 1.00 93.50 287 ALA A C 1
ATOM 2184 O O . ALA A 1 287 ? 15.168 4.556 -19.528 1.00 93.50 287 ALA A O 1
ATOM 2185 N N . PHE A 1 288 ? 15.129 6.124 -21.139 1.00 94.56 288 PHE A N 1
ATOM 2186 C CA . PHE A 1 288 ? 14.072 5.558 -21.962 1.00 94.56 288 PHE A CA 1
ATOM 2187 C C . PHE A 1 288 ? 14.578 5.296 -23.373 1.00 94.56 288 PHE A C 1
ATOM 2189 O O . PHE A 1 288 ? 15.323 6.102 -23.928 1.00 94.56 288 PHE A O 1
ATOM 2196 N N . ALA A 1 289 ? 14.115 4.199 -23.963 1.00 94.75 289 ALA A N 1
ATOM 2197 C CA . ALA A 1 289 ? 14.143 3.998 -25.403 1.00 94.75 289 ALA A CA 1
ATOM 2198 C C . ALA A 1 289 ? 12.762 4.345 -25.969 1.00 94.75 289 ALA A C 1
ATOM 2200 O O . ALA A 1 289 ? 11.759 3.765 -25.547 1.00 94.75 289 ALA A O 1
ATOM 2201 N N . VAL A 1 290 ? 12.718 5.289 -26.910 1.00 93.44 290 VAL A N 1
ATOM 2202 C CA . VAL A 1 290 ? 11.481 5.778 -27.539 1.00 93.44 290 VAL A CA 1
ATOM 2203 C C . VAL A 1 290 ? 11.510 5.475 -29.023 1.00 93.44 290 VAL A C 1
ATOM 2205 O O . VAL A 1 290 ? 12.463 5.846 -29.705 1.00 93.44 290 VAL A O 1
ATOM 2208 N N . LEU A 1 291 ? 10.474 4.802 -29.514 1.00 92.50 291 LEU A N 1
ATOM 2209 C CA . LEU A 1 291 ? 10.318 4.500 -30.929 1.00 92.50 291 LEU A CA 1
ATOM 2210 C C . LEU A 1 291 ? 10.213 5.803 -31.725 1.00 92.50 291 LEU A C 1
ATOM 2212 O O . LEU A 1 291 ? 9.307 6.607 -31.507 1.00 92.50 291 LEU A O 1
ATOM 2216 N N . ILE A 1 292 ? 11.131 5.988 -32.666 1.00 89.75 292 ILE A N 1
ATOM 2217 C CA . ILE A 1 292 ? 11.110 7.106 -33.599 1.00 89.75 292 ILE A CA 1
ATOM 2218 C C . ILE A 1 292 ? 10.134 6.741 -34.707 1.00 89.75 292 ILE A C 1
ATOM 2220 O O . ILE A 1 292 ? 10.327 5.765 -35.431 1.00 89.75 292 ILE A O 1
ATOM 2224 N N . THR A 1 293 ? 9.071 7.525 -34.822 1.00 84.19 293 THR A N 1
ATOM 2225 C CA . THR A 1 293 ? 8.129 7.413 -35.933 1.00 84.19 293 THR A CA 1
ATOM 2226 C C . THR A 1 293 ? 8.505 8.416 -37.026 1.00 84.19 293 THR A C 1
ATOM 2228 O O . THR A 1 293 ? 9.068 9.469 -36.709 1.00 84.19 293 THR A O 1
ATOM 2231 N N . PRO A 1 294 ? 8.190 8.136 -38.305 1.00 75.38 294 PRO A N 1
ATOM 2232 C CA . PRO A 1 294 ? 8.447 9.071 -39.404 1.00 75.38 294 PRO A CA 1
ATOM 2233 C C . PRO A 1 294 ? 7.839 10.465 -39.182 1.00 75.38 294 PRO A C 1
ATOM 2235 O O . PRO A 1 294 ? 8.399 11.454 -39.643 1.00 75.38 294 PRO A O 1
ATOM 2238 N N . ASP A 1 295 ? 6.745 10.555 -38.420 1.00 76.75 295 ASP A N 1
ATOM 2239 C CA . ASP A 1 295 ? 6.087 11.819 -38.070 1.00 76.75 295 ASP A CA 1
ATOM 2240 C C . ASP A 1 295 ? 6.941 12.707 -37.151 1.00 76.75 295 ASP A C 1
ATOM 2242 O O . ASP A 1 295 ? 6.860 13.933 -37.204 1.00 76.75 295 ASP A O 1
ATOM 2246 N N . TRP A 1 296 ? 7.755 12.099 -36.282 1.00 70.31 296 TRP A N 1
ATOM 2247 C CA . TRP A 1 296 ? 8.577 12.815 -35.299 1.00 70.31 296 TRP A CA 1
ATOM 2248 C C . TRP A 1 296 ? 9.874 13.349 -35.895 1.00 70.31 296 TRP A C 1
ATOM 2250 O O . TRP A 1 296 ? 10.413 14.352 -35.426 1.00 70.31 296 TRP A O 1
ATOM 2260 N N . TYR A 1 297 ? 10.393 12.660 -36.907 1.00 69.69 297 TYR A N 1
ATOM 2261 C CA . TYR A 1 297 ? 11.598 13.057 -37.611 1.00 69.69 297 TYR A CA 1
ATOM 2262 C C . TYR A 1 297 ? 11.433 12.714 -39.092 1.00 69.69 297 TYR A C 1
ATOM 2264 O O . TYR A 1 297 ? 11.838 11.625 -39.512 1.00 69.69 297 TYR A O 1
ATOM 2272 N N . PRO A 1 298 ? 10.803 13.603 -39.886 1.00 65.19 298 PRO A N 1
ATOM 2273 C CA . PRO A 1 298 ? 10.617 13.354 -41.304 1.00 65.19 298 PRO A CA 1
ATOM 2274 C C . PRO A 1 298 ? 11.987 13.166 -41.950 1.00 65.19 298 PRO A C 1
ATOM 2276 O O . PRO A 1 298 ? 12.854 14.040 -41.882 1.00 65.19 298 PRO A O 1
ATOM 2279 N N . HIS A 1 299 ? 12.192 11.993 -42.545 1.00 61.69 299 HIS A N 1
ATOM 2280 C CA . HIS A 1 299 ? 13.379 11.724 -43.336 1.00 61.69 299 HIS A CA 1
ATOM 2281 C C . HIS A 1 299 ? 13.351 12.647 -44.555 1.00 61.69 299 HIS A C 1
ATOM 2283 O O . HIS A 1 299 ? 12.593 12.421 -45.494 1.00 61.69 299 HIS A O 1
ATOM 2289 N N . ASP A 1 300 ? 14.160 13.703 -44.532 1.00 61.72 300 ASP A N 1
ATOM 2290 C CA . ASP A 1 300 ? 14.397 14.512 -45.719 1.00 61.72 300 ASP A CA 1
ATOM 2291 C C . ASP A 1 300 ? 15.185 13.667 -46.728 1.00 61.72 300 ASP A C 1
ATOM 2293 O O . ASP A 1 300 ? 16.367 13.379 -46.539 1.00 61.72 300 ASP A O 1
ATOM 2297 N N . THR A 1 301 ? 14.509 13.221 -47.786 1.00 61.34 301 THR A N 1
ATOM 2298 C CA . THR A 1 301 ? 15.104 12.419 -48.863 1.00 61.34 301 THR A CA 1
ATOM 2299 C C . THR A 1 301 ? 15.925 13.256 -49.846 1.00 61.34 301 THR A C 1
ATOM 2301 O O . THR A 1 301 ? 16.505 12.695 -50.773 1.00 61.34 301 THR A O 1
ATOM 2304 N N . SER A 1 302 ? 15.957 14.586 -49.693 1.00 60.38 302 SER A N 1
ATOM 2305 C CA . SER A 1 302 ? 16.534 15.515 -50.675 1.00 60.38 302 SER A CA 1
ATOM 2306 C C . SER A 1 302 ? 17.936 16.041 -50.328 1.00 60.38 302 SER A C 1
ATOM 2308 O O . SER A 1 302 ? 18.522 16.781 -51.118 1.00 60.38 302 SER A O 1
ATOM 2310 N N . GLY A 1 303 ? 18.522 15.617 -49.200 1.00 65.50 303 GLY A N 1
ATOM 2311 C CA . GLY A 1 303 ? 19.859 16.039 -48.772 1.00 65.50 303 GLY A CA 1
ATOM 2312 C C . GLY A 1 303 ? 20.566 15.042 -47.843 1.00 65.50 303 GLY A C 1
ATOM 2313 O O . GLY A 1 303 ? 19.996 14.012 -47.482 1.00 65.50 303 GLY A O 1
ATOM 2314 N N . PRO A 1 304 ? 21.827 15.311 -47.450 1.00 63.88 304 PRO A N 1
ATOM 2315 C CA . PRO A 1 304 ? 22.538 14.478 -46.486 1.00 63.88 304 PRO A CA 1
ATOM 2316 C C . PRO A 1 304 ? 21.786 14.439 -45.150 1.00 63.88 304 PRO A C 1
ATOM 2318 O O . PRO A 1 304 ? 21.443 15.478 -44.580 1.00 63.88 304 PRO A O 1
ATOM 2321 N N . GLN A 1 305 ? 21.536 13.226 -44.653 1.00 66.62 305 GLN A N 1
ATOM 2322 C CA . GLN A 1 305 ? 20.766 12.990 -43.437 1.00 66.62 305 GLN A CA 1
ATOM 2323 C C . GLN A 1 305 ? 21.443 13.670 -42.241 1.00 66.62 305 GLN A C 1
ATOM 2325 O O . GLN A 1 305 ? 22.586 13.362 -41.896 1.00 66.62 305 GLN A O 1
ATOM 2330 N N . LYS A 1 306 ? 20.740 14.609 -41.599 1.00 69.25 306 LYS A N 1
ATOM 2331 C CA . LYS A 1 306 ? 21.231 15.227 -40.364 1.00 69.25 306 LYS A CA 1
ATOM 2332 C C . LYS A 1 306 ? 21.315 14.153 -39.267 1.00 69.25 306 LYS A C 1
ATOM 2334 O O . LYS A 1 306 ? 20.384 13.355 -39.141 1.00 69.25 306 LYS A O 1
ATOM 2339 N N . PRO A 1 307 ? 22.402 14.112 -38.477 1.00 75.31 307 PRO A N 1
ATOM 2340 C CA . PRO A 1 307 ? 22.500 13.178 -37.365 1.00 75.31 307 PRO A CA 1
ATOM 2341 C C . PRO A 1 307 ? 21.419 13.487 -36.325 1.00 75.31 307 PRO A C 1
ATOM 2343 O O . PRO A 1 307 ? 21.072 14.651 -36.095 1.00 75.31 307 PRO A O 1
ATOM 2346 N N . PHE A 1 308 ? 20.888 12.443 -35.689 1.00 80.44 308 PHE A N 1
ATOM 2347 C CA . PHE A 1 308 ? 19.957 12.614 -34.579 1.00 80.44 308 PHE A CA 1
ATOM 2348 C C . PHE A 1 308 ? 20.652 13.345 -33.417 1.00 80.44 308 PHE A C 1
ATOM 2350 O O . PHE A 1 308 ? 21.827 13.093 -33.150 1.00 80.44 308 PHE A O 1
ATOM 2357 N N . PRO A 1 309 ? 19.945 14.229 -32.690 1.00 82.75 309 PRO A N 1
ATOM 2358 C CA . PRO A 1 309 ? 20.513 14.943 -31.544 1.00 82.75 309 PRO A CA 1
ATOM 2359 C C . PRO A 1 309 ? 20.666 14.062 -30.288 1.00 82.75 309 PRO A C 1
ATOM 2361 O O . PRO A 1 309 ? 21.039 14.562 -29.229 1.00 82.75 309 PRO A O 1
ATOM 2364 N N . PHE A 1 310 ? 20.342 12.772 -30.384 1.00 84.81 310 PHE A N 1
ATOM 2365 C CA . PHE A 1 310 ? 20.373 11.786 -29.308 1.00 84.81 310 PHE A CA 1
ATOM 2366 C C . PHE A 1 310 ? 20.892 10.446 -29.838 1.00 84.81 310 PHE A C 1
ATOM 2368 O O . PHE A 1 310 ? 20.850 10.184 -31.043 1.00 84.81 310 PHE A O 1
ATOM 2375 N N . ASP A 1 311 ? 21.343 9.586 -28.926 1.00 88.88 311 ASP A N 1
ATOM 2376 C CA . ASP A 1 311 ? 21.804 8.245 -29.273 1.00 88.88 311 ASP A CA 1
ATOM 2377 C C . ASP A 1 311 ? 20.647 7.412 -29.823 1.00 88.88 311 ASP A C 1
ATOM 2379 O O . ASP A 1 311 ? 19.558 7.384 -29.249 1.00 88.88 311 ASP A O 1
ATOM 2383 N N . VAL A 1 312 ? 20.889 6.705 -30.924 1.00 89.62 312 VAL A N 1
ATOM 2384 C CA . VAL A 1 312 ? 19.899 5.824 -31.548 1.00 89.62 312 VAL A CA 1
ATOM 2385 C C . VAL A 1 312 ? 20.340 4.369 -31.496 1.00 89.62 312 VAL A C 1
ATOM 2387 O O . VAL A 1 312 ? 21.522 4.054 -31.642 1.00 89.62 312 VAL A O 1
ATOM 2390 N N . LYS A 1 313 ? 19.384 3.465 -31.281 1.00 90.62 313 LYS A N 1
ATOM 2391 C CA . LYS A 1 313 ? 19.601 2.015 -31.268 1.00 90.62 313 LYS A CA 1
ATOM 2392 C C . LYS A 1 313 ? 18.501 1.295 -32.036 1.00 90.62 313 LYS A C 1
ATOM 2394 O O . LYS A 1 313 ? 17.346 1.712 -32.033 1.00 90.62 313 LYS A O 1
ATOM 2399 N N . THR A 1 314 ? 18.866 0.177 -32.644 1.00 90.56 314 THR A N 1
ATOM 2400 C CA . THR A 1 314 ? 17.936 -0.820 -33.176 1.00 90.56 314 THR A CA 1
ATOM 2401 C C . THR A 1 314 ? 18.016 -2.077 -32.317 1.00 90.56 314 THR A C 1
ATOM 2403 O O . THR A 1 314 ? 19.030 -2.337 -31.659 1.00 90.56 314 THR A O 1
ATOM 2406 N N . PHE A 1 315 ? 16.933 -2.851 -32.280 1.00 90.56 315 PHE A N 1
ATOM 2407 C CA . PHE A 1 315 ? 16.872 -4.090 -31.506 1.00 90.56 315 PHE A CA 1
ATOM 2408 C C . PHE A 1 315 ? 16.659 -5.281 -32.446 1.00 90.56 315 PHE A C 1
ATOM 2410 O O . PHE A 1 315 ? 15.848 -5.171 -33.361 1.00 90.56 315 PHE A O 1
ATOM 2417 N N . PRO A 1 316 ? 17.303 -6.442 -32.215 1.00 89.50 316 PRO A N 1
ATOM 2418 C CA . PRO A 1 316 ? 17.200 -7.598 -33.113 1.00 89.50 316 PRO A CA 1
ATOM 2419 C C . PRO A 1 316 ? 15.765 -8.067 -33.384 1.00 89.50 316 PRO A C 1
ATOM 2421 O O . PRO A 1 316 ? 15.439 -8.480 -34.490 1.00 89.50 316 PRO A O 1
ATOM 2424 N N . ALA A 1 317 ? 14.885 -7.972 -32.384 1.00 87.25 317 ALA A N 1
ATOM 2425 C CA . ALA A 1 317 ? 13.481 -8.360 -32.514 1.00 87.25 317 ALA A CA 1
ATOM 2426 C C . ALA A 1 317 ? 12.607 -7.347 -33.279 1.00 87.25 317 ALA A C 1
ATOM 2428 O O . ALA A 1 317 ? 11.441 -7.637 -33.538 1.00 87.25 317 ALA A O 1
ATOM 2429 N N . ALA A 1 318 ? 13.141 -6.167 -33.597 1.00 85.75 318 ALA A N 1
ATOM 2430 C CA . ALA A 1 318 ? 12.486 -5.123 -34.377 1.00 85.75 318 ALA A CA 1
ATOM 2431 C C . ALA A 1 318 ? 13.551 -4.383 -35.217 1.00 85.75 318 ALA A C 1
ATOM 2433 O O . ALA A 1 318 ? 13.914 -3.252 -34.888 1.00 85.75 318 ALA A O 1
ATOM 2434 N N . PRO A 1 319 ? 14.104 -5.034 -36.259 1.00 86.19 319 PRO A N 1
ATOM 2435 C CA . PRO A 1 319 ? 15.241 -4.507 -37.018 1.00 86.19 319 PRO A CA 1
ATOM 2436 C C . PRO A 1 319 ? 14.906 -3.211 -37.766 1.00 86.19 319 PRO A C 1
ATOM 2438 O O . PRO A 1 319 ? 15.769 -2.349 -37.905 1.00 86.19 319 PRO A O 1
ATOM 2441 N N . ASP A 1 320 ? 13.645 -3.053 -38.169 1.00 87.00 320 ASP A N 1
ATOM 2442 C CA . ASP A 1 320 ? 13.146 -1.878 -38.891 1.00 87.00 320 ASP A CA 1
ATOM 2443 C C . ASP A 1 320 ? 12.742 -0.724 -37.955 1.00 87.00 320 ASP A C 1
ATOM 2445 O O . ASP A 1 320 ? 12.372 0.357 -38.409 1.00 87.00 320 ASP A O 1
ATOM 2449 N N . ALA A 1 321 ? 12.790 -0.941 -36.636 1.00 88.75 321 ALA A N 1
ATOM 2450 C CA . ALA A 1 321 ? 12.401 0.044 -35.638 1.00 88.75 321 ALA A CA 1
ATOM 2451 C C . ALA A 1 321 ? 13.631 0.758 -35.064 1.00 88.75 321 ALA A C 1
ATOM 2453 O O . ALA A 1 321 ? 14.505 0.142 -34.445 1.00 88.75 321 ALA A O 1
ATOM 2454 N N . LEU A 1 322 ? 13.668 2.082 -35.223 1.00 91.06 322 LEU A N 1
ATOM 2455 C CA . LEU A 1 322 ? 14.716 2.934 -34.672 1.00 91.06 322 LEU A CA 1
ATOM 2456 C C . LEU A 1 322 ? 14.263 3.546 -33.344 1.00 91.06 322 LEU A C 1
ATOM 2458 O O . LEU A 1 322 ? 13.185 4.131 -33.259 1.00 91.06 322 LEU A O 1
ATOM 2462 N N . TYR A 1 323 ? 15.094 3.437 -32.311 1.00 93.06 323 TYR A N 1
ATOM 2463 C CA . TYR A 1 323 ? 14.800 3.950 -30.977 1.00 93.06 323 TYR A CA 1
ATOM 2464 C C . TYR A 1 323 ? 15.766 5.055 -30.582 1.00 93.06 323 TYR A C 1
ATOM 2466 O O . TYR A 1 323 ? 16.976 4.849 -30.617 1.00 93.06 323 TYR A O 1
ATOM 2474 N N . GLY A 1 324 ? 15.237 6.196 -30.146 1.00 93.12 324 GLY A N 1
ATOM 2475 C CA . GLY A 1 324 ? 16.008 7.258 -29.510 1.00 93.12 324 GLY A CA 1
ATOM 2476 C C . GLY A 1 324 ? 16.177 6.986 -28.018 1.00 93.12 324 GLY A C 1
ATOM 2477 O O . GLY A 1 324 ? 15.198 6.711 -27.320 1.00 93.12 324 GLY A O 1
ATOM 2478 N N . ILE A 1 325 ? 17.410 7.062 -27.527 1.00 93.38 325 ILE A N 1
ATOM 2479 C CA . ILE A 1 325 ? 17.740 6.933 -26.111 1.00 93.38 325 ILE A CA 1
ATOM 2480 C C . ILE A 1 325 ? 17.735 8.325 -25.488 1.00 93.38 325 ILE A C 1
ATOM 2482 O O . ILE A 1 325 ? 18.552 9.183 -25.818 1.00 93.38 325 ILE A O 1
ATOM 2486 N N . MET A 1 326 ? 16.804 8.548 -24.569 1.00 91.25 326 MET A N 1
ATOM 2487 C CA . MET A 1 326 ? 16.636 9.823 -23.878 1.00 91.25 326 MET A CA 1
ATOM 2488 C C . MET A 1 326 ? 16.613 9.617 -22.372 1.00 91.25 326 MET A C 1
ATOM 2490 O O . MET A 1 326 ? 16.217 8.564 -21.884 1.00 91.25 326 MET A O 1
ATOM 2494 N N . SER A 1 327 ? 17.055 10.621 -21.621 1.00 91.44 327 SER A N 1
ATOM 2495 C CA . SER A 1 327 ? 17.061 10.577 -20.160 1.00 91.44 327 SER A CA 1
ATOM 2496 C C . SER A 1 327 ? 16.296 11.752 -19.577 1.00 91.44 327 SER A C 1
ATOM 2498 O O . SER A 1 327 ? 16.393 12.871 -20.080 1.00 91.44 327 SER A O 1
ATOM 2500 N N . THR A 1 328 ? 15.560 11.506 -18.498 1.00 92.06 328 THR A N 1
ATOM 2501 C CA . THR A 1 328 ? 14.906 12.571 -17.735 1.00 92.06 328 THR A CA 1
ATOM 2502 C C . THR A 1 328 ? 15.930 13.381 -16.956 1.00 92.06 328 THR A C 1
ATOM 2504 O O . THR A 1 328 ? 17.036 12.912 -16.653 1.00 92.06 328 THR A O 1
ATOM 2507 N N . ARG A 1 329 ? 15.544 14.592 -16.553 1.00 90.31 329 ARG A N 1
ATOM 2508 C CA . ARG A 1 329 ? 16.343 15.359 -15.597 1.00 90.31 329 ARG A CA 1
ATOM 2509 C C . ARG A 1 329 ? 16.342 14.650 -14.234 1.00 90.31 329 ARG A C 1
ATOM 2511 O O . ARG A 1 329 ? 15.370 13.969 -13.892 1.00 90.31 329 ARG A O 1
ATOM 2518 N N . PRO A 1 330 ? 17.410 14.795 -13.431 1.00 89.06 330 PRO A N 1
ATOM 2519 C CA . PRO A 1 330 ? 17.436 14.241 -12.082 1.00 89.06 330 PRO A CA 1
ATOM 2520 C C . PRO A 1 330 ? 16.233 14.713 -11.251 1.00 89.06 330 PRO A C 1
ATOM 2522 O O . PRO A 1 330 ? 16.006 15.914 -11.116 1.00 89.06 330 PRO A O 1
ATOM 2525 N N . GLY A 1 331 ? 15.473 13.766 -10.693 1.00 85.94 331 GLY A N 1
ATOM 2526 C CA . GLY A 1 331 ? 14.299 14.039 -9.850 1.00 85.94 331 GLY A CA 1
ATOM 2527 C C . GLY A 1 331 ? 12.993 14.330 -10.599 1.00 85.94 331 GLY A C 1
ATOM 2528 O O . GLY A 1 331 ? 11.945 14.476 -9.961 1.00 85.94 331 GLY A O 1
ATOM 2529 N N . GLU A 1 332 ? 13.029 14.372 -11.930 1.00 89.94 332 GLU A N 1
ATOM 2530 C CA . GLU A 1 332 ? 11.835 14.459 -12.766 1.00 89.94 332 GLU A CA 1
ATOM 2531 C C . GLU A 1 332 ? 11.001 13.173 -12.661 1.00 89.94 332 GLU A C 1
ATOM 2533 O O . GLU A 1 332 ? 11.535 12.068 -12.546 1.00 89.94 332 GLU A O 1
ATOM 2538 N N . ASN A 1 333 ? 9.674 13.321 -12.670 1.00 91.50 333 ASN A N 1
ATOM 2539 C CA . ASN A 1 333 ? 8.746 12.206 -12.542 1.00 91.50 333 ASN A CA 1
ATOM 2540 C C . ASN A 1 333 ? 7.949 12.004 -13.838 1.00 91.50 333 ASN A C 1
ATOM 2542 O O . ASN A 1 333 ? 6.902 12.632 -14.000 1.00 91.50 333 ASN A O 1
ATOM 2546 N N . PRO A 1 334 ? 8.399 11.115 -14.738 1.00 91.62 334 PRO A N 1
ATOM 2547 C CA . PRO A 1 334 ? 7.733 10.892 -16.021 1.00 91.62 334 PRO A CA 1
ATOM 2548 C C . PRO A 1 334 ? 6.358 10.218 -15.875 1.00 91.62 334 PRO A C 1
ATOM 2550 O O . PRO A 1 334 ? 5.586 10.175 -16.827 1.00 91.62 334 PRO A O 1
ATOM 2553 N N . TRP A 1 335 ? 6.041 9.685 -14.691 1.00 92.75 335 TRP A N 1
ATOM 2554 C CA . TRP A 1 335 ? 4.785 8.989 -14.417 1.00 92.75 335 TRP A CA 1
ATOM 2555 C C . TRP A 1 335 ? 3.687 9.913 -13.882 1.00 92.75 335 TRP A C 1
ATOM 2557 O O . TRP A 1 335 ? 2.543 9.478 -13.753 1.00 92.75 335 TRP A O 1
ATOM 2567 N N . ASP A 1 336 ? 4.006 11.161 -13.535 1.00 93.56 336 ASP A N 1
ATOM 2568 C CA . ASP A 1 336 ? 3.033 12.085 -12.961 1.00 93.56 336 ASP A CA 1
ATOM 2569 C C . ASP A 1 336 ? 2.077 12.620 -14.037 1.00 93.56 336 ASP A C 1
ATOM 2571 O O . ASP A 1 336 ? 2.458 13.376 -14.928 1.00 93.56 336 ASP A O 1
ATOM 2575 N N . LEU A 1 337 ? 0.808 12.226 -13.948 1.00 92.94 337 LEU A N 1
ATOM 2576 C CA . LEU A 1 337 ? -0.267 12.661 -14.840 1.00 92.94 337 LEU A CA 1
ATOM 2577 C C . LEU A 1 337 ? -1.136 13.765 -14.209 1.00 92.94 337 LEU A C 1
ATOM 2579 O O . LEU A 1 337 ? -2.136 14.168 -14.810 1.00 92.94 337 LEU A O 1
ATOM 2583 N N . GLY A 1 338 ? -0.795 14.221 -13.001 1.00 93.62 338 GLY A N 1
ATOM 2584 C CA . GLY A 1 338 ? -1.614 15.070 -12.139 1.00 93.62 338 GLY A CA 1
ATOM 2585 C C . GLY A 1 338 ? -2.423 14.267 -11.113 1.00 93.62 338 GLY A C 1
ATOM 2586 O O . GLY A 1 338 ? -2.897 13.163 -11.391 1.00 93.62 338 GLY A O 1
ATOM 2587 N N . ALA A 1 339 ? -2.627 14.852 -9.926 1.00 92.81 339 ALA A N 1
ATOM 2588 C CA . ALA A 1 339 ? -3.119 14.162 -8.726 1.00 92.81 339 ALA A CA 1
ATOM 2589 C C . ALA A 1 339 ? -4.318 13.227 -8.964 1.00 92.81 339 ALA A C 1
ATOM 2591 O O . ALA A 1 339 ? -4.261 12.040 -8.648 1.00 92.81 339 ALA A O 1
ATOM 2592 N N . TRP A 1 340 ? -5.393 13.720 -9.583 1.00 92.19 340 TRP A N 1
ATOM 2593 C CA . TRP A 1 340 ? -6.601 12.919 -9.809 1.00 92.19 340 TRP A CA 1
ATOM 2594 C C . TRP A 1 340 ? -6.436 11.839 -10.881 1.00 92.19 340 TRP A C 1
ATOM 2596 O O . TRP A 1 340 ? -7.035 10.769 -10.773 1.00 92.19 340 TRP A O 1
ATOM 2606 N N . ARG A 1 341 ? -5.603 12.082 -11.900 1.00 93.62 341 ARG A N 1
ATOM 2607 C CA . ARG A 1 341 ? -5.292 11.078 -12.929 1.00 93.62 341 ARG A CA 1
ATOM 2608 C C . ARG A 1 341 ? -4.411 9.970 -12.359 1.00 93.62 341 ARG A C 1
ATOM 2610 O O . ARG A 1 341 ? -4.622 8.811 -12.706 1.00 93.62 341 ARG A O 1
ATOM 2617 N N . ASN A 1 342 ? -3.510 10.314 -11.442 1.00 94.75 342 ASN A N 1
ATOM 2618 C CA . ASN A 1 342 ? -2.686 9.357 -10.709 1.00 94.75 342 ASN A CA 1
ATOM 2619 C C . ASN A 1 342 ? -3.526 8.501 -9.756 1.00 94.75 342 ASN A C 1
ATOM 2621 O O . ASN A 1 342 ? -3.404 7.283 -9.739 1.00 94.75 342 ASN A O 1
ATOM 2625 N N . VAL A 1 343 ? -4.459 9.108 -9.018 1.00 93.44 343 VAL A N 1
ATOM 2626 C CA . VAL A 1 343 ? -5.412 8.340 -8.198 1.00 93.44 343 VAL A CA 1
ATOM 2627 C C . VAL A 1 343 ? -6.255 7.417 -9.082 1.00 93.44 343 VAL A C 1
ATOM 2629 O O . VAL A 1 343 ? -6.418 6.235 -8.773 1.00 93.44 343 VAL A O 1
ATOM 2632 N N . GLY A 1 344 ? -6.751 7.929 -10.211 1.00 92.00 344 GLY A N 1
ATOM 2633 C CA . GLY A 1 344 ? -7.546 7.162 -11.167 1.00 92.00 344 GLY A CA 1
ATOM 2634 C C . GLY A 1 344 ? -6.794 6.005 -11.835 1.00 92.00 344 GLY A C 1
ATOM 2635 O O . GLY A 1 344 ? -7.444 5.029 -12.211 1.00 92.00 344 GLY A O 1
ATOM 2636 N N . SER A 1 345 ? -5.461 6.070 -11.957 1.00 90.62 345 SER A N 1
ATOM 2637 C CA . SER A 1 345 ? -4.656 4.989 -12.547 1.00 90.62 345 SER A CA 1
ATOM 2638 C C . SER A 1 345 ? -4.585 3.746 -11.654 1.00 90.62 345 SER A C 1
ATOM 2640 O O . SER A 1 345 ? -4.473 2.643 -12.177 1.00 90.62 345 SER A O 1
ATOM 2642 N N . VAL A 1 346 ? -4.733 3.905 -10.333 1.00 91.75 346 VAL A N 1
ATOM 2643 C CA . VAL A 1 346 ? -4.740 2.789 -9.367 1.00 91.75 346 VAL A CA 1
ATOM 2644 C C . VAL A 1 346 ? -6.155 2.426 -8.921 1.00 91.75 346 VAL A C 1
ATOM 2646 O O . VAL A 1 346 ? -6.516 1.252 -8.860 1.00 91.75 346 VAL A O 1
ATOM 2649 N N . MET A 1 347 ? -6.989 3.419 -8.602 1.00 89.88 347 MET A N 1
ATOM 2650 C CA . MET A 1 347 ? -8.333 3.174 -8.063 1.00 89.88 347 MET A CA 1
ATOM 2651 C C . MET A 1 347 ? -9.349 2.796 -9.151 1.00 89.88 347 MET A C 1
ATOM 2653 O O . MET A 1 347 ? -10.365 2.161 -8.844 1.00 89.88 347 MET A O 1
ATOM 2657 N N .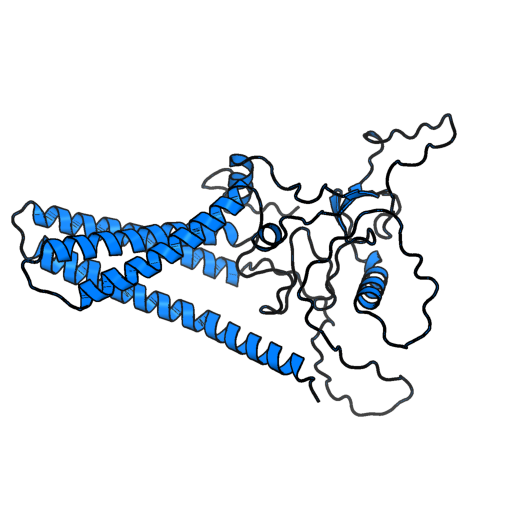 GLY A 1 348 ? -9.056 3.117 -10.414 1.00 83.75 348 GLY A N 1
ATOM 2658 C CA . GLY A 1 348 ? -9.963 2.973 -11.549 1.00 83.75 348 GLY A CA 1
ATOM 2659 C C . GLY A 1 348 ? -10.897 4.179 -11.710 1.00 83.75 348 GLY A C 1
ATOM 2660 O O . GLY A 1 348 ? -11.090 4.973 -10.793 1.00 83.75 348 GLY A O 1
ATOM 2661 N N . LYS A 1 349 ? -11.496 4.318 -12.900 1.00 71.81 349 LYS A N 1
ATOM 2662 C CA . LYS A 1 349 ? -12.380 5.449 -13.255 1.00 71.81 349 LYS A CA 1
ATOM 2663 C C . LYS A 1 349 ? -13.827 5.290 -12.769 1.00 71.81 349 LYS A C 1
ATOM 2665 O O . LYS A 1 349 ? -14.610 6.226 -12.870 1.00 71.81 349 LYS A O 1
ATOM 2670 N N . SER A 1 350 ? -14.201 4.115 -12.264 1.00 62.06 350 SER A N 1
ATOM 2671 C CA . SER A 1 350 ? -15.517 3.867 -11.670 1.00 62.06 350 SER A CA 1
ATOM 2672 C C . SER A 1 350 ? -15.460 2.745 -10.631 1.00 62.06 350 SER A C 1
ATOM 2674 O O . SER A 1 350 ? -14.609 1.858 -10.704 1.00 62.06 350 SER A O 1
ATOM 2676 N N . VAL A 1 351 ? -16.406 2.755 -9.685 1.00 53.00 351 VAL A N 1
ATOM 2677 C CA . VAL A 1 351 ? -16.526 1.745 -8.612 1.00 53.00 351 VAL A CA 1
ATOM 2678 C C . VAL A 1 351 ? -16.675 0.322 -9.177 1.00 53.00 351 VAL A C 1
ATOM 2680 O O . VAL A 1 351 ? -16.174 -0.628 -8.583 1.00 53.00 351 VAL A O 1
ATOM 2683 N N . ARG A 1 352 ? -17.306 0.178 -10.354 1.00 42.91 352 ARG A N 1
ATOM 2684 C CA . ARG A 1 352 ? -17.534 -1.110 -11.039 1.00 42.91 352 ARG A CA 1
ATOM 2685 C C . ARG A 1 352 ? -16.379 -1.557 -11.938 1.00 42.91 352 ARG A C 1
ATOM 2687 O O . ARG A 1 352 ? -16.261 -2.736 -12.237 1.00 42.91 352 ARG A O 1
ATOM 2694 N N . GLN A 1 353 ? -15.489 -0.656 -12.344 1.00 45.84 353 GLN A N 1
ATOM 2695 C CA . GLN A 1 353 ? -14.353 -0.972 -13.217 1.00 45.84 353 GLN A CA 1
ATOM 2696 C C . GLN A 1 353 ? -13.111 -1.381 -12.411 1.00 45.84 353 GLN A C 1
ATOM 2698 O O . GLN A 1 353 ? -11.984 -1.085 -12.788 1.00 45.84 353 GLN A O 1
ATOM 2703 N N . GLY A 1 354 ? -13.324 -2.046 -11.272 1.00 41.38 354 GLY A N 1
ATOM 2704 C CA . GLY A 1 354 ? -12.267 -2.702 -10.506 1.00 41.38 354 GLY A CA 1
ATOM 2705 C C . GLY A 1 354 ? -11.874 -4.079 -11.047 1.00 41.38 354 GLY A C 1
ATOM 2706 O O . GLY A 1 354 ? -10.926 -4.654 -10.532 1.00 41.38 354 GLY A O 1
ATOM 2707 N N . GLU A 1 355 ? -12.581 -4.599 -12.057 1.00 44.62 355 GLU A N 1
ATOM 2708 C CA . GLU A 1 355 ? -12.428 -5.992 -12.515 1.00 44.62 355 GLU A CA 1
ATOM 2709 C C . GLU A 1 355 ? -11.908 -6.141 -13.950 1.00 44.62 355 GLU A C 1
ATOM 2711 O O . GLU A 1 355 ? -11.536 -7.238 -14.356 1.00 44.62 355 GLU A O 1
ATOM 2716 N N . LYS A 1 356 ? -11.828 -5.058 -14.734 1.00 37.28 356 LYS A N 1
ATOM 2717 C CA . LYS A 1 356 ? -11.342 -5.128 -16.120 1.00 37.28 356 LYS A CA 1
ATOM 2718 C C . LYS A 1 356 ? -9.889 -4.669 -16.204 1.00 37.28 356 LYS A C 1
ATOM 2720 O O . LYS A 1 356 ? -9.609 -3.515 -16.521 1.00 37.28 356 LYS A O 1
ATOM 2725 N N . TRP A 1 357 ? -8.979 -5.594 -15.909 1.00 42.78 357 TRP A N 1
ATOM 2726 C CA . TRP A 1 357 ? -7.569 -5.463 -16.268 1.00 42.78 357 TRP A CA 1
ATOM 2727 C C . TRP A 1 357 ? -7.453 -5.413 -17.792 1.00 42.78 357 TRP A C 1
ATOM 2729 O O . TRP A 1 357 ? -7.853 -6.347 -18.486 1.00 42.78 357 TRP A O 1
ATOM 2739 N N . ARG A 1 358 ? -6.946 -4.296 -18.316 1.00 37.94 358 ARG A N 1
ATOM 2740 C CA . ARG A 1 358 ? -6.596 -4.158 -19.728 1.00 37.94 358 ARG A CA 1
ATOM 2741 C C . ARG A 1 358 ? -5.162 -4.669 -19.865 1.00 37.94 358 ARG A C 1
ATOM 2743 O O . ARG A 1 358 ? -4.216 -3.929 -19.633 1.00 37.94 358 ARG A O 1
ATOM 2750 N N . GLY A 1 359 ? -5.037 -5.971 -20.108 1.00 35.88 359 GLY A N 1
ATOM 2751 C CA . GLY A 1 359 ? -3.796 -6.555 -20.596 1.00 35.88 359 GLY A CA 1
ATOM 2752 C C . GLY A 1 359 ? -3.624 -6.138 -22.048 1.00 35.88 359 GLY A C 1
ATOM 2753 O O . GLY A 1 359 ? -4.333 -6.652 -22.910 1.00 35.88 359 GLY A O 1
ATOM 2754 N N . GLU A 1 360 ? -2.735 -5.181 -22.279 1.00 31.34 360 GLU A N 1
ATOM 2755 C CA . GLU A 1 360 ? -2.166 -4.855 -23.589 1.00 31.34 360 GLU A CA 1
ATOM 2756 C C . GLU A 1 360 ? -0.635 -4.868 -23.465 1.00 31.34 360 GLU A C 1
ATOM 2758 O O . GLU A 1 360 ? -0.096 -4.229 -22.525 1.00 31.34 360 GLU A O 1
#

Sequence (360 aa):
MSSPSSDRDRRAQKVNRWAAVIVPLILIAIVAWASYIVIVKVAVDRYLAKSSGRDAGDGVAVIVVYCLVLALTALCYLRLLVTIWYNPGYMPRRAGSGSGNTTTIDGSGLGSSPLLSSKHAQATGGHKHQGGLVPDYRNRIGDGTVTFAEERLAAKMKNLDSFRPRQLFLVDGDGLPRWCLECACWKPDRTHHCSDLGRVGGIVSETTMKFFLQFTFYASLLSLIVLVVTALSLTQDNGDNDAQLIAAVAVAAVFFVFAIGIFGNTFAMLITNRTTVESLGKTQSYAFAVLITPDWYPHDTSGPQKPFPFDVKTFPAAPDALYGIMSTRPGENPWDLGAWRNVGSVMGKSVRQGEKWRGE

Organism: NCBI:txid1314787

pLDDT: mean 78.49, std 22.1, range [24.84, 98.31]

Radius of gyration: 28.01 Å; chains: 1; bounding box: 78×56×90 Å

InterPro domains:
  IPR039859 Palmitoyltransferase PFA4/ZDHHC16/ZDHHC20/ERF2-like [PTHR22883] (27-343)

Secondary structure (DSSP, 8-state):
---HHHHHHHHHHHHHHHHHHHHHHHHHHHHHHHHHIIIIIIIIIIIITT--TTHHHHHHHHHHHHHHHHHHHHHHHHHHHHHHHH---PPPPPTT--S-------------PPPP---------------------S---SSS---HHHHHHHHHHHHGGG----SEEEE-TTSSBPEETTTTEEPPTT--EETTTTEES-SSSTTTHHHHHHHHHHHHHHHHHHHHHHHHHHHHSSS---HHHHHHHHHHHHHHHHHHHHHHHHHHHHHTT--HHHHH-TT---EEEEEPPTTTS---TTSPPPPPSSEEEEETTEEEEEEEEEEPPTT--TT---HHHHHHHHH-SSTTTTS-----